Protein AF-A0A3M2ZEQ5-F1 (afdb_monomer)

Structure (mmCIF, N/CA/C/O backbone):
data_AF-A0A3M2ZEQ5-F1
#
_entry.id   AF-A0A3M2ZEQ5-F1
#
loop_
_atom_site.group_PDB
_atom_site.id
_atom_site.type_symbol
_atom_site.label_atom_id
_atom_site.label_alt_id
_atom_site.label_comp_id
_atom_site.label_asym_id
_atom_site.label_entity_id
_atom_site.label_seq_id
_atom_site.pdbx_PDB_ins_code
_atom_site.Cartn_x
_atom_site.Cartn_y
_atom_site.Cartn_z
_atom_site.occupancy
_atom_site.B_iso_or_equiv
_atom_site.auth_seq_id
_atom_site.auth_comp_id
_atom_site.auth_asym_id
_atom_site.auth_atom_id
_atom_site.pdbx_PDB_model_num
ATOM 1 N N . MET A 1 1 ? 12.317 10.810 -12.553 1.00 60.44 1 MET A N 1
ATOM 2 C CA . MET A 1 1 ? 11.731 11.844 -11.665 1.00 60.44 1 MET A CA 1
ATOM 3 C C . MET A 1 1 ? 10.436 11.380 -10.994 1.00 60.44 1 MET A C 1
ATOM 5 O O . MET A 1 1 ? 10.343 11.500 -9.782 1.00 60.44 1 MET A O 1
ATOM 9 N N . ILE A 1 2 ? 9.480 10.784 -11.723 1.00 69.88 2 ILE A N 1
ATOM 10 C CA . ILE A 1 2 ? 8.192 10.316 -11.158 1.00 69.88 2 ILE A CA 1
ATOM 11 C C . ILE A 1 2 ? 8.365 9.196 -10.115 1.00 69.88 2 ILE A C 1
ATOM 13 O O . ILE A 1 2 ? 7.817 9.295 -9.022 1.00 69.88 2 ILE A O 1
ATOM 17 N N . ALA A 1 3 ? 9.190 8.182 -10.404 1.00 72.12 3 ALA A N 1
ATOM 18 C CA . ALA A 1 3 ? 9.454 7.080 -9.471 1.00 72.12 3 ALA A CA 1
ATOM 19 C C . ALA A 1 3 ? 10.047 7.549 -8.127 1.00 72.12 3 ALA A C 1
ATOM 21 O O . ALA A 1 3 ? 9.703 7.024 -7.075 1.00 72.12 3 ALA A O 1
ATOM 22 N N . LEU A 1 4 ? 10.894 8.584 -8.146 1.00 84.31 4 LEU A N 1
ATOM 23 C CA . LEU A 1 4 ? 11.427 9.179 -6.918 1.00 84.31 4 LEU A CA 1
ATOM 24 C C . LEU A 1 4 ? 10.309 9.861 -6.112 1.00 84.31 4 LEU A C 1
ATOM 26 O O . LEU A 1 4 ? 10.236 9.699 -4.899 1.00 84.31 4 LEU A O 1
ATOM 30 N N . GLY A 1 5 ? 9.384 10.550 -6.789 1.00 90.19 5 GLY A N 1
ATOM 31 C CA . GLY A 1 5 ? 8.199 11.137 -6.159 1.00 90.19 5 GLY A CA 1
ATOM 32 C C . GLY A 1 5 ? 7.322 10.109 -5.434 1.00 90.19 5 GLY A C 1
ATOM 33 O O . GLY A 1 5 ? 6.843 10.389 -4.336 1.00 90.19 5 GLY A O 1
ATOM 34 N N . LEU A 1 6 ? 7.168 8.899 -5.985 1.00 93.00 6 LEU A N 1
ATOM 35 C CA . LEU A 1 6 ? 6.440 7.816 -5.310 1.00 93.00 6 LEU A CA 1
ATOM 36 C C . LEU A 1 6 ? 7.118 7.389 -4.004 1.00 93.00 6 LEU A C 1
ATOM 38 O O . LEU A 1 6 ? 6.423 7.171 -3.014 1.00 93.00 6 LEU A O 1
ATOM 42 N N . ALA A 1 7 ? 8.452 7.331 -3.972 1.00 93.56 7 ALA A N 1
ATOM 43 C CA . ALA A 1 7 ? 9.201 7.019 -2.755 1.00 93.56 7 ALA A CA 1
ATOM 44 C C . ALA A 1 7 ? 9.004 8.089 -1.668 1.00 93.56 7 ALA A C 1
ATOM 46 O O . ALA A 1 7 ? 8.807 7.756 -0.499 1.00 93.56 7 ALA A O 1
ATOM 47 N N . HIS A 1 8 ? 8.979 9.373 -2.045 1.00 95.94 8 HIS A N 1
ATOM 48 C CA . HIS A 1 8 ? 8.679 10.465 -1.112 1.00 95.94 8 HIS A CA 1
ATOM 49 C C . HIS A 1 8 ? 7.272 10.345 -0.513 1.00 95.94 8 HIS A C 1
ATOM 51 O O . HIS A 1 8 ? 7.111 10.468 0.703 1.00 95.94 8 HIS A O 1
ATOM 57 N N . LEU A 1 9 ? 6.263 10.043 -1.339 1.00 96.12 9 LEU A N 1
ATOM 58 C CA . LEU A 1 9 ? 4.894 9.806 -0.867 1.00 96.12 9 LEU A CA 1
ATOM 59 C C . LEU A 1 9 ? 4.813 8.577 0.045 1.00 96.12 9 LEU A C 1
ATOM 61 O O . LEU A 1 9 ? 4.204 8.651 1.112 1.00 96.12 9 LEU A O 1
ATOM 65 N N . ALA A 1 10 ? 5.455 7.471 -0.345 1.00 96.06 10 ALA A N 1
ATOM 66 C CA . ALA A 1 10 ? 5.517 6.244 0.443 1.00 96.06 10 ALA A CA 1
ATOM 67 C C . ALA A 1 10 ? 6.085 6.518 1.839 1.00 96.06 10 ALA A C 1
ATOM 69 O O . ALA A 1 10 ? 5.462 6.166 2.843 1.00 96.06 10 ALA A O 1
ATOM 70 N N . PHE A 1 11 ? 7.233 7.198 1.900 1.00 96.62 11 PHE A N 1
ATOM 71 C CA . PHE A 1 11 ? 7.902 7.564 3.143 1.00 96.62 11 PHE A CA 1
ATOM 72 C C . PHE A 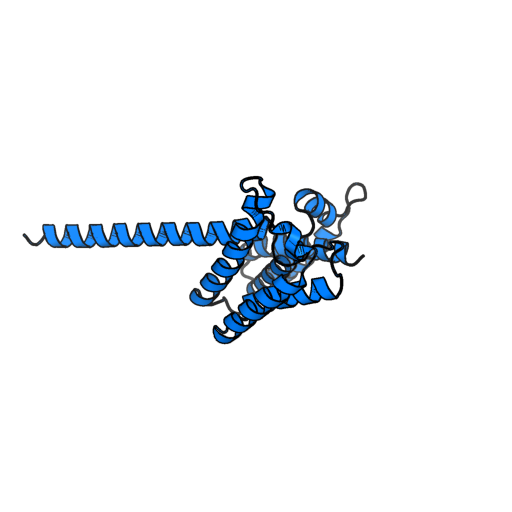1 11 ? 7.009 8.445 4.021 1.00 96.62 11 PHE A C 1
ATOM 74 O O . PHE A 1 11 ? 6.727 8.102 5.172 1.00 96.62 11 PHE A O 1
ATOM 81 N N . ALA A 1 12 ? 6.529 9.561 3.465 1.00 97.44 12 ALA A N 1
ATOM 82 C CA . ALA A 1 12 ? 5.766 10.555 4.207 1.00 97.44 12 ALA A CA 1
ATOM 83 C C . ALA A 1 12 ? 4.464 9.966 4.763 1.00 97.44 12 ALA A C 1
ATOM 85 O O . ALA A 1 12 ? 4.178 10.100 5.952 1.00 97.44 12 ALA A O 1
ATOM 86 N N . TRP A 1 13 ? 3.691 9.261 3.932 1.00 97.94 13 TRP A N 1
ATOM 87 C CA . TRP A 1 13 ? 2.417 8.680 4.356 1.00 97.94 13 TRP A CA 1
ATOM 88 C C . TRP A 1 13 ? 2.591 7.523 5.328 1.00 97.94 13 TRP A C 1
ATOM 90 O O . TRP A 1 13 ? 1.808 7.421 6.270 1.00 97.94 13 TRP A O 1
ATOM 100 N N . THR A 1 14 ? 3.615 6.686 5.161 1.00 97.06 14 THR A N 1
ATOM 101 C CA . THR A 1 14 ? 3.889 5.607 6.120 1.00 97.06 14 THR A CA 1
ATOM 102 C C . THR A 1 14 ? 4.193 6.186 7.496 1.00 97.06 14 THR A C 1
ATOM 104 O O . THR A 1 14 ? 3.530 5.837 8.474 1.00 97.06 14 THR A O 1
ATOM 107 N N . LEU A 1 15 ? 5.133 7.131 7.572 1.00 97.19 15 LEU A N 1
ATOM 108 C CA . LEU A 1 15 ? 5.511 7.756 8.835 1.00 97.19 15 LEU A CA 1
ATOM 109 C C . LEU A 1 15 ? 4.337 8.529 9.453 1.00 97.19 15 LEU A C 1
ATOM 111 O O . LEU A 1 15 ? 4.069 8.399 10.647 1.00 97.19 15 LEU A O 1
ATOM 115 N N . PHE A 1 16 ? 3.572 9.262 8.642 1.00 98.19 16 PHE A N 1
ATOM 116 C CA . PHE A 1 16 ? 2.368 9.949 9.101 1.00 98.19 16 PHE A CA 1
ATOM 117 C C . PHE A 1 16 ? 1.325 8.982 9.672 1.00 98.19 16 PHE A C 1
ATOM 119 O O . PHE A 1 16 ? 0.816 9.213 10.766 1.00 98.19 16 PHE A O 1
ATOM 126 N N . VAL A 1 17 ? 1.002 7.887 8.979 1.00 97.25 17 VAL A N 1
ATOM 127 C CA . VAL A 1 17 ? -0.012 6.917 9.430 1.00 97.25 17 VAL A CA 1
ATOM 128 C C . VAL A 1 17 ? 0.380 6.261 10.759 1.00 97.25 17 VAL A C 1
ATOM 130 O O . VAL A 1 17 ? -0.514 5.969 11.565 1.00 97.25 17 VAL A O 1
ATOM 133 N N . LEU A 1 18 ? 1.682 6.068 10.998 1.00 96.69 18 LEU A N 1
ATOM 134 C CA . LEU A 1 18 ? 2.234 5.542 12.249 1.00 96.69 18 LEU A CA 1
ATOM 135 C C . LEU A 1 18 ? 2.194 6.564 13.395 1.00 96.69 18 LEU A C 1
ATOM 137 O O . LEU A 1 18 ? 1.870 6.186 14.519 1.00 96.69 18 LEU A O 1
ATOM 141 N N . LEU A 1 19 ? 2.474 7.843 13.122 1.00 97.12 19 LEU A N 1
ATOM 142 C CA . LEU A 1 19 ? 2.554 8.901 14.142 1.00 97.12 19 LEU A CA 1
ATOM 143 C C . LEU A 1 19 ? 1.216 9.604 14.423 1.00 97.12 19 LEU A C 1
ATOM 145 O O . LEU A 1 19 ? 0.993 10.089 15.529 1.00 97.12 19 LEU A O 1
ATOM 149 N N . ALA A 1 20 ? 0.286 9.638 13.466 1.00 95.75 20 ALA A N 1
ATOM 150 C CA . ALA A 1 20 ? -1.016 10.296 13.607 1.00 95.75 20 ALA A CA 1
ATOM 151 C C . ALA A 1 20 ? -1.861 9.856 14.827 1.00 95.75 20 ALA A C 1
ATOM 153 O O . ALA A 1 20 ? -2.601 10.698 15.343 1.00 95.75 20 ALA A O 1
ATOM 154 N N . PRO A 1 21 ? -1.804 8.596 15.318 1.00 95.19 21 PRO A N 1
ATOM 155 C CA . PRO A 1 21 ? -2.476 8.190 16.555 1.00 95.19 21 PRO A CA 1
ATOM 156 C C . PRO A 1 21 ? -1.973 8.895 17.819 1.00 95.19 21 PRO A C 1
ATOM 158 O O . PRO A 1 21 ? -2.710 8.936 18.798 1.00 95.19 21 PRO A O 1
ATOM 161 N N . LEU A 1 22 ? -0.754 9.447 17.808 1.00 94.75 22 LEU A N 1
ATOM 162 C CA . LEU A 1 22 ? -0.150 10.121 18.966 1.00 94.75 22 LEU A CA 1
ATOM 163 C C . LEU A 1 22 ? -0.803 11.475 19.270 1.00 94.75 22 LEU A C 1
ATOM 165 O O . LEU A 1 22 ? -0.535 12.078 20.304 1.00 94.75 22 LEU A O 1
ATOM 169 N N . THR A 1 23 ? -1.666 11.963 18.377 1.00 92.75 23 THR A N 1
ATOM 170 C CA . THR A 1 23 ? -2.388 13.218 18.557 1.00 92.75 23 THR A CA 1
ATOM 171 C C . THR A 1 23 ? -3.862 13.085 18.181 1.00 92.75 23 THR A C 1
ATOM 173 O O . THR A 1 23 ? -4.248 12.476 17.174 1.00 92.75 23 THR A O 1
ATOM 176 N N . ALA A 1 24 ? -4.716 13.687 19.005 1.00 90.31 24 ALA A N 1
ATOM 177 C CA . ALA A 1 24 ? -6.149 13.792 18.750 1.00 90.31 24 ALA A CA 1
ATOM 178 C C . ALA A 1 24 ? -6.513 15.034 17.914 1.00 90.31 24 ALA A C 1
ATOM 180 O O . ALA A 1 24 ? -7.582 15.070 17.310 1.00 90.31 24 ALA A O 1
ATOM 181 N N . SER A 1 25 ? -5.635 16.040 17.856 1.00 95.06 25 SER A N 1
ATOM 182 C CA . SER A 1 25 ? -5.918 17.327 17.214 1.00 95.06 25 SER A CA 1
ATOM 183 C C . SER A 1 25 ? -5.647 17.290 15.712 1.00 95.06 25 SER A C 1
ATOM 185 O O . SER A 1 25 ? -4.558 16.908 15.277 1.00 95.06 25 SER A O 1
ATOM 187 N N . LEU A 1 26 ? -6.617 17.750 14.914 1.00 94.06 26 LEU A N 1
ATOM 188 C CA . LEU A 1 26 ? -6.484 17.842 13.457 1.00 94.06 26 LEU A CA 1
ATOM 189 C C . LEU A 1 26 ? -5.328 18.760 13.041 1.00 94.06 26 LEU A C 1
ATOM 191 O O . LEU A 1 26 ? -4.557 18.394 12.160 1.00 94.06 26 LEU A O 1
ATOM 195 N N . TRP A 1 27 ? -5.159 19.904 13.708 1.00 95.38 27 TRP A N 1
ATOM 196 C CA . TRP A 1 27 ? -4.063 20.837 13.431 1.00 95.38 27 TRP A CA 1
ATOM 197 C C . TRP A 1 27 ? -2.696 20.172 13.576 1.00 95.38 27 TRP A C 1
ATOM 199 O O . TRP A 1 27 ? -1.848 20.287 12.693 1.00 95.38 27 TRP A O 1
ATOM 209 N N . TRP A 1 28 ? -2.517 19.394 14.645 1.00 96.31 28 TRP A N 1
ATOM 210 C CA . TRP A 1 28 ? -1.293 18.629 14.857 1.00 96.31 28 TRP A CA 1
ATOM 211 C C . TRP A 1 28 ? -1.120 17.507 13.834 1.00 96.31 28 TRP A C 1
ATOM 213 O O . TRP A 1 28 ? 0.005 17.243 13.425 1.00 96.31 28 TRP A O 1
ATOM 223 N N . ARG A 1 29 ? -2.200 16.878 13.353 1.00 96.62 29 ARG A N 1
ATOM 224 C CA . ARG A 1 29 ? -2.111 15.906 12.250 1.00 96.62 29 ARG A CA 1
ATOM 225 C C . ARG A 1 29 ? -1.686 16.563 10.939 1.00 96.62 29 ARG A C 1
ATOM 227 O O . ARG A 1 29 ? -0.824 16.019 10.259 1.00 96.62 29 ARG A O 1
ATOM 234 N N . CYS A 1 30 ? -2.219 17.736 10.607 1.00 96.94 30 CYS A N 1
ATOM 235 C CA . CYS A 1 30 ? -1.765 18.501 9.444 1.00 96.94 30 CYS A CA 1
ATOM 236 C C . CYS A 1 30 ? -0.284 18.886 9.579 1.00 96.94 30 CYS A C 1
ATOM 238 O O . CY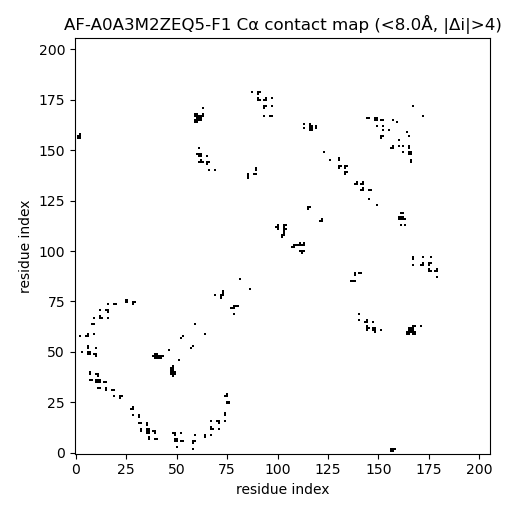S A 1 30 ? 0.486 18.687 8.641 1.00 96.94 30 CYS A O 1
ATOM 240 N N . GLY A 1 31 ? 0.130 19.345 10.766 1.00 97.12 31 GLY A N 1
ATOM 241 C CA . GLY A 1 31 ? 1.532 19.624 11.080 1.00 97.12 31 GLY A CA 1
ATOM 242 C C . GLY A 1 31 ? 2.432 18.392 10.936 1.00 97.12 31 GLY A C 1
ATOM 243 O O . GLY A 1 31 ? 3.482 18.477 10.309 1.00 97.12 31 GLY A O 1
ATOM 244 N N . LEU A 1 32 ? 2.004 17.226 11.432 1.00 97.31 32 LEU A N 1
ATOM 245 C CA . LEU A 1 32 ? 2.729 15.959 11.277 1.00 97.31 32 LEU A CA 1
ATOM 246 C C . LEU A 1 32 ? 2.839 15.530 9.812 1.00 97.31 32 LEU A C 1
ATOM 248 O O . LEU A 1 32 ? 3.902 15.083 9.389 1.00 97.31 32 LEU A O 1
ATOM 252 N N . LEU A 1 33 ? 1.774 15.662 9.018 1.00 97.62 33 LEU A N 1
ATOM 253 C CA . LEU A 1 33 ? 1.826 15.329 7.594 1.00 97.62 33 LEU A CA 1
ATOM 254 C C . LEU A 1 33 ? 2.807 16.245 6.848 1.00 97.62 33 LEU A C 1
ATOM 256 O O . LEU A 1 33 ? 3.606 15.763 6.047 1.00 97.62 33 LE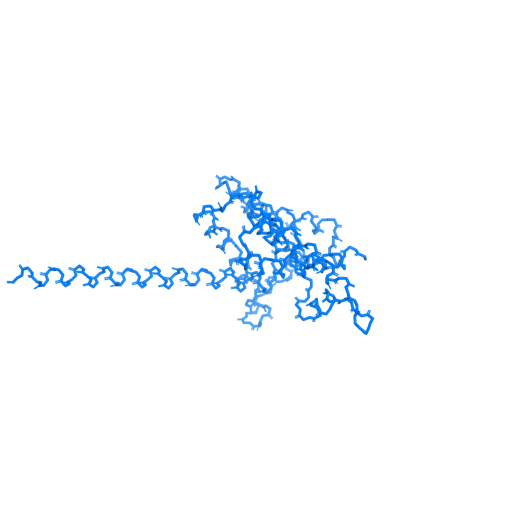U A O 1
ATOM 260 N N . ALA A 1 34 ? 2.798 17.546 7.149 1.00 97.38 34 ALA A N 1
ATOM 261 C CA . ALA A 1 34 ? 3.767 18.488 6.595 1.00 97.38 34 ALA A CA 1
ATOM 262 C C . ALA A 1 34 ? 5.201 18.138 7.028 1.00 97.38 34 ALA A C 1
ATOM 264 O O . ALA A 1 34 ? 6.087 18.028 6.184 1.00 97.38 34 ALA A O 1
ATOM 265 N N . ALA A 1 35 ? 5.421 17.876 8.319 1.00 97.38 35 ALA A N 1
ATOM 266 C CA . ALA A 1 35 ? 6.731 17.529 8.864 1.00 97.38 35 ALA A CA 1
ATOM 267 C C . ALA A 1 35 ? 7.296 16.235 8.258 1.00 97.38 35 ALA A C 1
ATOM 269 O O . ALA A 1 35 ? 8.448 16.201 7.838 1.00 97.38 35 ALA A O 1
ATOM 270 N N . THR A 1 36 ? 6.486 15.180 8.155 1.00 97.44 36 THR A N 1
ATOM 271 C CA . THR A 1 36 ? 6.895 13.902 7.540 1.00 97.44 36 THR A CA 1
ATOM 272 C C . THR A 1 36 ? 7.150 14.031 6.036 1.00 97.44 36 THR A C 1
ATOM 274 O O . THR A 1 36 ? 8.066 13.393 5.515 1.00 97.44 36 THR A O 1
ATOM 277 N N . SER A 1 37 ? 6.411 14.906 5.344 1.00 96.88 37 SER A N 1
ATOM 278 C CA . SER A 1 37 ? 6.661 15.236 3.934 1.00 96.88 37 SER A CA 1
ATOM 279 C C . SER A 1 37 ? 7.986 15.977 3.751 1.00 96.88 37 SER A C 1
ATOM 281 O O . SER A 1 37 ? 8.770 15.604 2.880 1.00 96.88 37 SER A O 1
ATOM 283 N N . LEU A 1 38 ? 8.280 16.967 4.601 1.00 96.75 38 LEU A N 1
ATOM 284 C CA . LEU A 1 38 ? 9.561 17.682 4.599 1.00 96.75 38 LEU A CA 1
ATOM 285 C C . LEU A 1 38 ? 10.725 16.742 4.917 1.00 96.75 38 LEU A C 1
ATOM 287 O O . LEU A 1 38 ? 11.719 16.738 4.194 1.00 96.75 38 LEU A O 1
ATOM 291 N N . LEU A 1 39 ? 10.570 15.887 5.933 1.00 96.25 39 LEU A N 1
ATOM 292 C CA . LEU A 1 39 ? 11.577 14.900 6.321 1.00 96.25 39 LEU A CA 1
ATOM 293 C C . LEU A 1 39 ? 11.950 13.974 5.161 1.00 96.25 39 LEU A C 1
ATOM 295 O O . LEU A 1 39 ? 13.117 13.632 5.017 1.00 96.25 39 LEU A O 1
ATOM 299 N N . SER A 1 40 ? 10.989 13.618 4.302 1.00 95.25 40 SER A N 1
ATOM 300 C CA . SER A 1 40 ? 11.244 12.765 3.136 1.00 95.25 40 SER A CA 1
ATOM 301 C C . SER A 1 40 ? 12.291 13.348 2.174 1.00 95.25 40 SER A C 1
ATOM 303 O O . SER A 1 40 ? 12.991 12.587 1.508 1.00 95.25 40 SER A O 1
ATOM 305 N N . VAL A 1 41 ? 12.389 14.682 2.094 1.00 94.75 41 VAL A N 1
ATOM 306 C CA . VAL A 1 41 ? 13.266 15.426 1.172 1.00 94.75 41 VAL A CA 1
ATOM 307 C C . VAL A 1 41 ? 14.616 15.758 1.808 1.00 94.75 41 VAL A C 1
ATOM 309 O O . VAL A 1 41 ? 15.593 15.971 1.087 1.00 94.75 41 VAL A O 1
ATOM 312 N N . ILE A 1 42 ? 14.702 15.752 3.145 1.00 94.00 42 ILE A N 1
ATOM 313 C CA . ILE A 1 42 ? 15.968 15.959 3.853 1.00 94.00 42 ILE A CA 1
ATOM 314 C C . ILE A 1 42 ? 16.976 14.931 3.348 1.00 94.00 42 ILE A C 1
ATOM 316 O O . ILE A 1 42 ? 16.694 13.732 3.297 1.00 94.00 42 ILE A O 1
ATOM 320 N N . SER A 1 43 ? 18.129 15.435 2.922 1.00 91.75 43 SER A N 1
ATOM 321 C CA . SER A 1 43 ? 19.182 14.633 2.317 1.00 91.75 43 SER A CA 1
ATOM 322 C C . SER A 1 43 ? 20.362 14.517 3.266 1.00 91.75 43 SER A C 1
ATOM 324 O O . SER A 1 43 ? 20.773 15.501 3.878 1.00 91.75 43 SER A O 1
ATOM 326 N N . PHE A 1 44 ? 20.887 13.305 3.376 1.00 88.12 44 PHE A N 1
ATOM 327 C CA . PHE A 1 44 ? 22.083 12.967 4.133 1.00 88.12 44 PHE A CA 1
ATOM 328 C C . PHE A 1 44 ? 23.021 12.219 3.184 1.00 88.12 44 PHE A C 1
ATOM 330 O O . PHE A 1 44 ? 22.557 11.375 2.421 1.00 88.12 44 PHE A O 1
ATOM 337 N N . ASP A 1 45 ? 24.297 12.605 3.137 1.00 88.19 45 ASP A N 1
ATOM 338 C CA . ASP A 1 45 ? 25.299 12.052 2.208 1.00 88.19 45 ASP A CA 1
ATOM 339 C C . ASP A 1 45 ? 24.844 11.972 0.732 1.00 88.19 45 ASP A C 1
ATOM 341 O O . ASP A 1 45 ? 25.187 11.056 -0.011 1.00 88.19 45 ASP A O 1
ATOM 345 N N . GLY A 1 46 ? 24.044 12.949 0.288 1.00 87.94 46 GLY A N 1
ATOM 346 C CA . GLY A 1 46 ? 23.554 13.039 -1.094 1.00 87.94 46 GLY A CA 1
ATOM 347 C C . GLY A 1 46 ? 22.318 12.188 -1.419 1.00 87.94 46 GLY A C 1
ATOM 348 O O . GLY A 1 46 ? 21.818 12.266 -2.541 1.00 87.94 46 GLY A O 1
ATOM 349 N N . LEU A 1 47 ? 21.778 11.428 -0.460 1.00 90.31 47 LEU A N 1
ATOM 350 C CA . LEU A 1 47 ? 20.536 10.666 -0.607 1.00 90.31 47 LEU A CA 1
ATOM 351 C C . LEU A 1 47 ? 19.433 11.239 0.285 1.00 90.31 47 LEU A C 1
ATOM 353 O O . LEU A 1 47 ? 19.640 11.521 1.465 1.00 90.31 47 LEU A O 1
ATOM 357 N N . SER A 1 48 ? 18.227 11.382 -0.265 1.00 94.44 48 SER A N 1
ATOM 358 C CA . SER A 1 48 ? 17.063 11.777 0.532 1.00 94.44 48 SER A CA 1
ATOM 359 C C . SER A 1 48 ? 16.648 10.658 1.493 1.00 94.44 48 SER A C 1
ATOM 361 O O . SER A 1 48 ? 16.841 9.476 1.195 1.00 94.44 48 SER A O 1
ATOM 363 N N . MET A 1 49 ? 16.014 10.992 2.621 1.00 93.31 49 MET A N 1
ATOM 364 C CA . MET A 1 49 ? 15.475 9.985 3.554 1.00 93.31 49 MET A CA 1
ATOM 365 C C . MET A 1 49 ? 14.514 9.008 2.864 1.00 93.31 49 MET A C 1
ATOM 367 O O . MET A 1 49 ? 14.526 7.810 3.148 1.00 93.31 49 MET A O 1
ATOM 371 N N . ALA A 1 50 ? 13.725 9.494 1.903 1.00 93.31 50 ALA A N 1
ATOM 372 C CA . ALA A 1 50 ? 12.879 8.637 1.079 1.00 93.31 50 ALA A CA 1
ATOM 373 C C . ALA A 1 50 ? 13.688 7.640 0.231 1.00 93.31 50 ALA A C 1
ATOM 375 O O . ALA A 1 50 ? 13.272 6.494 0.071 1.00 93.31 50 ALA A O 1
ATOM 376 N N . SER A 1 51 ? 14.850 8.051 -0.284 1.00 92.50 51 SER A N 1
ATOM 377 C CA . SER A 1 51 ? 15.738 7.184 -1.069 1.00 92.50 51 SER A CA 1
ATOM 378 C C . SER A 1 51 ? 16.388 6.105 -0.202 1.00 92.50 51 SER A C 1
ATOM 380 O O . SER A 1 51 ? 16.485 4.960 -0.634 1.00 92.50 51 SER A O 1
ATOM 382 N N . TYR A 1 52 ? 16.757 6.435 1.040 1.00 92.69 52 TYR A N 1
ATOM 383 C CA . TYR A 1 52 ? 17.216 5.446 2.021 1.00 92.69 52 TYR A CA 1
ATOM 384 C C . TYR A 1 52 ? 16.125 4.434 2.384 1.00 92.69 52 TYR A C 1
ATOM 386 O O . TYR A 1 52 ? 16.383 3.238 2.443 1.00 92.69 52 TYR A O 1
ATOM 394 N N . ALA A 1 53 ? 14.884 4.874 2.598 1.00 91.19 53 ALA A N 1
ATOM 395 C CA . ALA A 1 53 ? 13.790 3.937 2.855 1.00 91.19 53 ALA A CA 1
ATOM 396 C C . ALA A 1 53 ? 13.518 3.033 1.641 1.00 91.19 53 ALA A C 1
ATOM 398 O O . ALA A 1 53 ? 13.317 1.823 1.788 1.00 91.19 53 ALA A O 1
ATOM 399 N N . ARG A 1 54 ? 13.569 3.608 0.434 1.00 91.44 54 ARG A N 1
ATOM 400 C CA . ARG A 1 54 ? 13.442 2.869 -0.822 1.00 91.44 54 ARG A CA 1
ATOM 401 C C . ARG A 1 54 ? 14.569 1.853 -1.013 1.00 91.44 54 ARG A C 1
ATOM 403 O O . ARG A 1 54 ? 14.295 0.782 -1.526 1.00 91.44 54 ARG A O 1
ATOM 410 N N . SER A 1 55 ? 15.806 2.114 -0.591 1.00 90.38 55 SER A N 1
ATOM 411 C CA . SER A 1 55 ? 16.881 1.119 -0.749 1.00 90.38 55 SER A CA 1
ATOM 412 C C . SER A 1 55 ? 16.662 -0.146 0.090 1.00 90.38 55 SER A C 1
ATOM 414 O O . SER A 1 55 ? 17.160 -1.208 -0.273 1.00 90.38 55 SER A O 1
ATOM 416 N N . LEU A 1 56 ? 15.888 -0.053 1.178 1.00 87.44 56 LEU A N 1
ATOM 417 C CA . LEU A 1 56 ? 15.536 -1.190 2.034 1.00 87.44 56 LEU A CA 1
ATOM 418 C C . LEU A 1 56 ? 14.274 -1.933 1.579 1.00 87.44 56 LEU A C 1
ATOM 420 O O . LEU A 1 56 ? 14.153 -3.132 1.816 1.00 87.44 56 LEU A O 1
ATOM 424 N N . THR A 1 57 ? 13.311 -1.220 0.993 1.00 85.94 57 THR A N 1
ATOM 425 C CA . THR A 1 57 ? 11.957 -1.748 0.717 1.00 85.94 57 THR A CA 1
ATOM 426 C C . THR A 1 57 ? 11.598 -1.830 -0.765 1.00 85.94 57 THR A C 1
ATOM 428 O O . THR A 1 57 ? 10.587 -2.440 -1.105 1.00 85.94 57 THR A O 1
ATOM 431 N N . ASP A 1 58 ? 12.439 -1.261 -1.626 1.00 87.69 58 ASP A N 1
ATOM 432 C CA . ASP A 1 58 ? 12.172 -0.951 -3.030 1.00 87.69 58 ASP A CA 1
ATOM 433 C C . ASP A 1 58 ? 10.926 -0.055 -3.235 1.00 87.69 58 ASP A C 1
ATOM 435 O O . ASP A 1 58 ? 10.321 0.456 -2.287 1.00 87.69 58 ASP A O 1
ATOM 439 N N . ASP A 1 59 ? 10.561 0.228 -4.486 1.00 90.62 59 ASP A N 1
ATOM 440 C CA . ASP A 1 59 ? 9.350 0.979 -4.806 1.00 90.62 59 ASP A CA 1
ATOM 441 C C . ASP A 1 59 ? 8.094 0.173 -4.440 1.00 90.62 59 ASP A C 1
ATOM 443 O O . ASP A 1 59 ? 7.766 -0.823 -5.097 1.00 90.62 59 ASP A O 1
ATOM 447 N N . LEU A 1 60 ? 7.317 0.682 -3.477 1.00 94.75 60 LEU A N 1
ATOM 448 C CA . LEU A 1 60 ? 6.006 0.133 -3.117 1.00 94.75 60 LEU A CA 1
ATOM 449 C C . LEU A 1 60 ? 5.104 -0.072 -4.348 1.00 94.75 60 LEU A C 1
ATOM 451 O O . LEU A 1 60 ? 5.162 0.658 -5.349 1.00 94.75 60 LEU A O 1
ATOM 455 N N . ALA A 1 61 ? 4.220 -1.063 -4.263 1.00 97.19 61 ALA A N 1
ATOM 456 C CA . ALA A 1 61 ? 3.163 -1.252 -5.241 1.00 97.19 61 ALA A CA 1
ATOM 457 C C . ALA A 1 61 ? 2.192 -0.064 -5.213 1.00 97.19 61 ALA A C 1
ATOM 459 O O . ALA A 1 61 ? 1.958 0.573 -4.181 1.00 97.19 61 ALA A O 1
ATOM 460 N N . ILE A 1 62 ? 1.564 0.217 -6.353 1.00 97.94 62 ILE A N 1
ATOM 461 C CA . ILE A 1 62 ? 0.593 1.311 -6.464 1.00 97.94 62 ILE A CA 1
ATOM 462 C C . ILE A 1 62 ? -0.612 1.049 -5.560 1.00 97.94 62 ILE A C 1
ATOM 464 O O . ILE A 1 62 ? -1.092 1.967 -4.899 1.00 97.94 62 ILE A O 1
ATOM 468 N N . SER A 1 63 ? -1.043 -0.207 -5.440 1.00 98.19 63 SER A N 1
ATOM 469 C CA . SER A 1 63 ? -2.065 -0.615 -4.470 1.00 98.19 63 SER A CA 1
ATOM 470 C C . SER A 1 63 ? -1.708 -0.220 -3.031 1.00 98.19 63 SER A C 1
ATOM 472 O O . SER A 1 63 ? -2.573 0.238 -2.281 1.00 98.19 63 SER A O 1
ATOM 474 N N . SER A 1 64 ? -0.436 -0.343 -2.647 1.00 97.94 64 SER A N 1
ATOM 475 C CA . SER A 1 64 ? 0.051 0.024 -1.313 1.00 97.94 64 SER A CA 1
ATOM 476 C C . SER A 1 64 ? 0.060 1.532 -1.102 1.00 97.94 64 SER A C 1
ATOM 478 O O . SER A 1 64 ? -0.354 2.019 -0.052 1.00 97.94 64 SER A O 1
ATOM 480 N N . LEU A 1 65 ? 0.436 2.301 -2.124 1.00 97.56 65 LEU A N 1
ATOM 481 C CA . LEU A 1 65 ? 0.330 3.761 -2.082 1.00 97.56 65 LEU A CA 1
ATOM 482 C C . LEU A 1 65 ? -1.127 4.219 -1.977 1.00 97.56 65 LEU A C 1
ATOM 484 O O . LEU A 1 65 ? -1.422 5.137 -1.215 1.00 97.56 65 LEU A O 1
ATOM 488 N N . VAL A 1 66 ? -2.052 3.554 -2.674 1.00 98.19 66 VAL A N 1
ATOM 489 C CA . VAL A 1 66 ? -3.489 3.841 -2.571 1.00 98.19 66 VAL A CA 1
ATOM 490 C C . VAL A 1 66 ? -4.001 3.579 -1.156 1.00 98.19 66 VAL A C 1
ATOM 492 O O . VAL A 1 66 ? -4.701 4.430 -0.606 1.00 98.19 66 VAL A O 1
ATOM 495 N N . VAL A 1 67 ? -3.658 2.443 -0.534 1.00 97.56 67 VAL A N 1
ATOM 496 C CA . VAL A 1 67 ? -4.111 2.174 0.842 1.00 97.56 67 VAL A CA 1
ATOM 497 C C . VAL A 1 67 ? -3.459 3.125 1.847 1.00 97.56 67 VAL A C 1
ATOM 499 O O . VAL A 1 67 ? -4.144 3.583 2.759 1.00 97.56 67 VAL A O 1
ATOM 502 N N . LEU A 1 68 ? -2.189 3.500 1.664 1.00 97.81 68 LEU A N 1
ATOM 503 C CA . LEU A 1 68 ? -1.531 4.519 2.487 1.00 97.81 68 LEU A CA 1
ATOM 504 C C . LEU A 1 68 ? -2.211 5.883 2.343 1.00 97.81 68 LEU A C 1
ATOM 506 O O . LEU A 1 68 ? -2.540 6.498 3.352 1.00 97.81 68 LEU A O 1
ATOM 510 N N . GLY A 1 69 ? -2.504 6.326 1.119 1.00 98.06 69 GLY A N 1
ATOM 511 C CA . GLY A 1 69 ? -3.249 7.560 0.866 1.00 98.06 69 GLY A CA 1
ATOM 512 C C . GLY A 1 69 ? -4.647 7.528 1.489 1.00 98.06 69 GLY A C 1
ATOM 513 O O . GLY A 1 69 ? -5.061 8.476 2.156 1.00 98.06 69 GLY A O 1
ATOM 514 N N . TRP A 1 70 ? -5.354 6.402 1.366 1.00 97.31 70 TRP A N 1
ATOM 515 C CA . TRP A 1 70 ? -6.654 6.197 2.003 1.00 97.31 70 TRP A CA 1
ATOM 516 C C . TRP A 1 70 ? -6.572 6.293 3.533 1.00 97.31 70 TRP A C 1
ATOM 518 O O . TRP A 1 70 ? -7.385 6.974 4.160 1.00 97.31 70 TRP A O 1
ATOM 528 N N . LEU A 1 71 ? -5.580 5.643 4.148 1.00 96.81 71 LEU A N 1
ATOM 529 C CA . LEU A 1 71 ? -5.341 5.715 5.590 1.00 96.81 71 LEU A CA 1
ATOM 530 C C . LEU A 1 71 ? -4.963 7.133 6.022 1.00 96.81 71 LEU A C 1
ATOM 532 O O . LEU A 1 71 ? -5.485 7.605 7.029 1.00 96.81 71 LEU A O 1
ATOM 536 N N . THR A 1 72 ? -4.134 7.839 5.253 1.00 97.69 72 THR A N 1
ATOM 537 C CA . THR A 1 72 ? -3.794 9.249 5.486 1.00 97.69 72 THR A CA 1
ATOM 538 C C . THR A 1 72 ? -5.057 10.111 5.530 1.00 97.69 72 THR A C 1
ATOM 540 O O . THR A 1 72 ? -5.283 10.832 6.503 1.00 97.69 72 THR A O 1
ATOM 543 N N . LEU A 1 73 ? -5.950 9.967 4.548 1.00 97.25 73 LEU A N 1
ATOM 544 C CA . LEU A 1 73 ? -7.228 10.686 4.510 1.00 97.25 73 LEU A CA 1
ATOM 545 C C . LEU A 1 73 ? -8.164 10.307 5.670 1.00 97.25 73 LEU A C 1
ATOM 547 O O . LEU A 1 73 ? -8.854 11.172 6.212 1.00 97.25 73 LEU A O 1
ATOM 551 N N . GLN A 1 74 ? -8.172 9.042 6.102 1.00 95.56 74 GLN A N 1
ATOM 552 C CA . GLN A 1 74 ? -8.907 8.628 7.303 1.00 95.56 74 GLN A CA 1
ATOM 553 C C . GLN A 1 74 ? -8.337 9.262 8.576 1.00 95.56 74 GLN A C 1
ATOM 555 O O . GLN A 1 74 ? -9.097 9.730 9.423 1.00 95.56 74 GLN A O 1
ATOM 560 N N . ARG A 1 75 ? -7.007 9.320 8.724 1.00 95.00 75 ARG A N 1
ATOM 561 C CA . ARG A 1 75 ? -6.355 9.977 9.870 1.00 95.00 75 ARG A CA 1
ATOM 562 C C . ARG A 1 75 ? -6.649 11.475 9.902 1.00 95.00 75 ARG A C 1
ATOM 564 O O . ARG A 1 75 ? -6.771 12.030 10.989 1.00 95.00 75 ARG A O 1
ATOM 571 N N . LEU A 1 76 ? -6.828 12.117 8.753 1.00 96.19 76 LEU A N 1
ATOM 572 C CA . LEU A 1 76 ? -7.236 13.522 8.660 1.00 96.19 76 LEU A CA 1
ATOM 573 C C . LEU A 1 76 ? -8.746 13.747 8.861 1.00 96.19 76 LEU A C 1
ATOM 575 O O . LEU A 1 76 ? -9.193 14.887 8.863 1.00 96.19 76 LEU A O 1
ATOM 579 N N . GLY A 1 77 ? -9.545 12.689 9.037 1.00 93.56 77 GLY A N 1
ATOM 580 C CA . GLY A 1 77 ? -10.996 12.800 9.220 1.00 93.56 77 GLY A CA 1
ATOM 581 C C . GLY A 1 77 ? -11.782 13.090 7.936 1.00 93.56 77 GLY A C 1
ATOM 582 O O . GLY A 1 77 ? -12.985 13.318 8.010 1.00 93.56 77 GLY A O 1
ATOM 583 N N . VAL A 1 78 ? -11.133 13.045 6.766 1.00 95.56 78 VAL A N 1
ATOM 584 C CA . VAL A 1 78 ? -11.772 13.266 5.455 1.00 95.56 78 VAL A CA 1
ATOM 585 C C . VAL A 1 78 ? -12.623 12.061 5.055 1.00 95.56 78 VAL A C 1
ATOM 587 O O . VAL A 1 78 ? -13.729 12.205 4.539 1.00 95.56 78 VAL A O 1
ATOM 590 N N . LEU A 1 79 ? -12.113 10.852 5.308 1.00 94.25 79 LEU A N 1
ATOM 591 C CA . LEU A 1 79 ? -12.796 9.601 4.990 1.00 94.25 79 LEU A CA 1
ATOM 592 C C . LEU A 1 79 ? -13.266 8.891 6.256 1.00 94.25 79 LEU A C 1
ATOM 594 O O . LEU A 1 79 ? -12.558 8.825 7.262 1.00 94.25 79 LEU A O 1
ATOM 598 N N . ARG A 1 80 ? -14.453 8.283 6.182 1.00 89.94 80 ARG A N 1
ATOM 599 C CA . ARG A 1 80 ? -14.969 7.437 7.263 1.00 89.94 80 ARG A CA 1
ATOM 600 C C . ARG A 1 80 ? -14.232 6.089 7.305 1.00 89.94 80 ARG A C 1
ATOM 602 O O . ARG A 1 80 ? -13.794 5.591 6.260 1.00 89.94 80 ARG A O 1
ATOM 609 N N . PRO A 1 81 ? -14.122 5.458 8.490 1.00 87.38 81 PRO A N 1
ATOM 610 C CA . PRO A 1 81 ? -13.625 4.094 8.606 1.00 87.38 81 PRO A CA 1
ATOM 611 C C . PRO A 1 81 ? -14.418 3.128 7.721 1.00 87.38 81 PRO A C 1
ATOM 613 O O . PRO A 1 81 ? -15.642 3.211 7.614 1.00 87.38 81 PRO A O 1
ATOM 616 N N . MET A 1 82 ? -13.714 2.194 7.086 1.00 88.31 82 MET A N 1
ATOM 617 C CA . MET A 1 82 ? -14.345 1.195 6.229 1.00 88.31 82 MET A CA 1
ATOM 618 C C . MET A 1 82 ? -15.056 0.140 7.083 1.00 88.31 82 MET A C 1
ATOM 620 O O . MET A 1 82 ? -14.509 -0.333 8.080 1.00 88.31 82 MET A O 1
ATOM 624 N N . ALA A 1 83 ? -16.255 -0.267 6.657 1.00 87.81 83 ALA A N 1
ATOM 625 C CA . ALA A 1 83 ? -16.982 -1.364 7.284 1.00 87.81 83 ALA A CA 1
ATOM 626 C C . ALA A 1 83 ? -16.132 -2.644 7.313 1.00 87.81 83 ALA A C 1
ATOM 628 O O . ALA A 1 83 ? -15.468 -2.987 6.331 1.00 87.81 83 ALA A O 1
ATOM 629 N N . VAL A 1 84 ? -16.203 -3.376 8.428 1.00 85.38 84 VAL A N 1
ATOM 630 C CA . VAL A 1 84 ? -15.405 -4.590 8.659 1.00 85.38 84 VAL A CA 1
ATOM 631 C C . VAL A 1 84 ? -15.590 -5.598 7.521 1.00 85.38 84 VAL A C 1
ATOM 633 O O . VAL A 1 84 ? -14.600 -6.098 6.997 1.00 85.38 84 VAL A O 1
ATOM 636 N N . SER A 1 85 ? -16.825 -5.821 7.058 1.00 84.56 85 SER A N 1
ATOM 637 C CA . SER A 1 85 ? -17.132 -6.735 5.945 1.00 84.56 85 SER A CA 1
ATOM 638 C C . SER A 1 85 ? -16.399 -6.387 4.644 1.00 84.56 85 SER A C 1
ATOM 640 O O . SER A 1 85 ? -15.870 -7.273 3.981 1.00 84.56 85 SER A O 1
ATOM 642 N N . ARG A 1 86 ? -16.288 -5.099 4.297 1.00 90.31 86 ARG A N 1
ATOM 643 C CA . ARG A 1 86 ? -15.571 -4.649 3.088 1.00 90.31 86 ARG A CA 1
ATOM 644 C C . ARG A 1 86 ? -14.059 -4.771 3.252 1.00 90.31 86 ARG A C 1
ATOM 646 O O . ARG A 1 86 ? -13.366 -5.155 2.311 1.00 90.31 86 ARG A O 1
ATOM 653 N N . ARG A 1 87 ? -13.548 -4.523 4.463 1.00 92.31 87 ARG A N 1
ATOM 654 C CA . ARG A 1 87 ? -12.132 -4.744 4.785 1.00 92.31 87 ARG A CA 1
ATOM 655 C C . ARG A 1 87 ? -11.735 -6.199 4.564 1.00 92.31 87 ARG A C 1
ATOM 657 O O . ARG A 1 87 ? -10.716 -6.444 3.936 1.00 92.31 87 ARG A O 1
ATOM 664 N N . TRP A 1 88 ? -12.547 -7.142 5.030 1.00 93.06 88 TRP A N 1
ATOM 665 C CA . TRP A 1 88 ? -12.288 -8.572 4.860 1.00 93.06 88 TRP A CA 1
ATOM 666 C C . TRP A 1 88 ? -12.148 -8.995 3.401 1.00 93.06 88 TRP A C 1
ATOM 668 O O . TRP A 1 88 ? -11.192 -9.682 3.059 1.00 93.06 88 TRP A O 1
ATOM 678 N N . VAL A 1 89 ? -13.056 -8.537 2.539 1.00 95.06 89 VAL A N 1
ATOM 679 C CA . VAL A 1 89 ? -13.022 -8.847 1.103 1.00 95.06 89 VAL A CA 1
ATOM 680 C C . VAL A 1 89 ? -11.750 -8.304 0.450 1.00 95.06 89 VAL A C 1
ATOM 682 O O . VAL A 1 89 ? -11.093 -9.019 -0.299 1.00 95.06 89 VAL A O 1
ATOM 685 N N . MET A 1 90 ? -11.364 -7.064 0.770 1.00 96.44 90 MET A N 1
ATOM 686 C CA . MET A 1 90 ? -10.111 -6.476 0.281 1.00 96.44 90 MET A CA 1
ATOM 687 C C . MET A 1 90 ? -8.900 -7.304 0.734 1.00 96.44 90 MET A C 1
ATOM 689 O O . MET A 1 90 ? -8.057 -7.651 -0.087 1.00 96.44 90 MET A O 1
ATOM 693 N N . LEU A 1 91 ? -8.825 -7.647 2.026 1.00 97.12 91 LEU A N 1
ATOM 694 C CA . LEU A 1 91 ? -7.730 -8.457 2.565 1.00 97.12 91 LEU A CA 1
ATOM 695 C C . LEU A 1 91 ? -7.635 -9.813 1.857 1.00 97.12 91 LEU A C 1
ATOM 697 O O . LEU A 1 91 ? -6.534 -10.223 1.509 1.00 97.12 91 LEU A O 1
ATOM 701 N N . LEU A 1 92 ? -8.772 -10.473 1.610 1.00 97.31 92 LEU A N 1
ATOM 702 C CA . LEU A 1 92 ? -8.832 -11.754 0.909 1.00 97.31 92 LEU A CA 1
ATOM 703 C C . LEU A 1 92 ? -8.272 -11.648 -0.513 1.00 97.31 92 LEU A C 1
ATOM 705 O O . LEU A 1 92 ? -7.413 -12.441 -0.878 1.00 97.31 92 LEU A O 1
ATOM 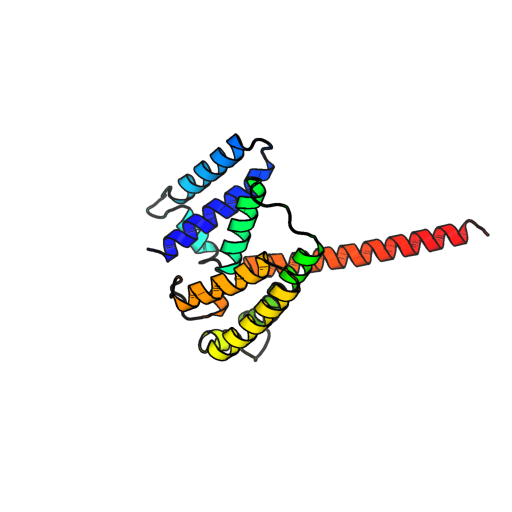709 N N . VAL A 1 93 ? -8.719 -10.660 -1.296 1.00 97.81 93 VAL A N 1
ATOM 710 C CA . VAL A 1 93 ? -8.256 -10.473 -2.682 1.00 97.81 93 VAL A CA 1
ATOM 711 C C . VAL A 1 93 ? -6.739 -10.303 -2.732 1.00 97.81 93 VAL A C 1
ATOM 713 O O . VAL A 1 93 ? -6.064 -11.029 -3.457 1.00 97.81 93 VAL A O 1
ATOM 716 N N . PHE A 1 94 ? -6.184 -9.396 -1.926 1.00 98.19 94 PHE A N 1
ATOM 717 C CA . PHE A 1 94 ? -4.741 -9.150 -1.928 1.00 98.19 94 PHE A CA 1
ATOM 718 C C . PHE A 1 94 ? -3.936 -10.303 -1.316 1.00 98.19 94 PHE A C 1
ATOM 720 O O . PHE A 1 94 ? -2.830 -10.569 -1.775 1.00 98.19 94 PHE A O 1
ATOM 727 N N . ALA A 1 95 ? -4.486 -11.047 -0.353 1.00 97.88 95 ALA A N 1
ATOM 728 C CA . ALA A 1 95 ? -3.851 -12.266 0.142 1.00 97.88 95 ALA A CA 1
ATOM 729 C C . ALA A 1 95 ? -3.816 -13.372 -0.923 1.00 97.88 95 ALA A C 1
ATOM 731 O O . ALA A 1 95 ? -2.805 -14.049 -1.056 1.00 97.88 95 ALA A O 1
ATOM 732 N N . VAL A 1 96 ? -4.874 -13.537 -1.723 1.00 97.56 96 VAL A N 1
ATOM 733 C CA . VAL A 1 96 ? -4.878 -14.494 -2.842 1.00 97.56 96 VAL A CA 1
ATOM 734 C C . VAL A 1 96 ? -3.847 -14.097 -3.898 1.00 97.56 96 VAL A C 1
ATOM 736 O O . VAL A 1 96 ? -3.088 -14.954 -4.345 1.00 97.56 96 VAL A O 1
ATOM 739 N N . LEU A 1 97 ? -3.751 -12.810 -4.251 1.00 97.06 97 LEU A N 1
ATOM 740 C CA . LEU A 1 97 ? -2.690 -12.320 -5.141 1.00 97.06 97 LEU A CA 1
ATOM 741 C C . LEU A 1 97 ? -1.298 -12.617 -4.560 1.00 97.06 97 LEU A C 1
ATOM 743 O O . LEU A 1 97 ? -0.441 -13.143 -5.267 1.00 97.06 97 LEU A O 1
ATOM 747 N N . ALA A 1 98 ? -1.095 -12.362 -3.264 1.00 96.56 98 ALA A N 1
ATOM 748 C CA . ALA A 1 98 ? 0.165 -12.642 -2.579 1.00 96.56 98 ALA A CA 1
ATOM 749 C C . ALA A 1 98 ? 0.525 -14.132 -2.602 1.00 96.56 98 ALA A C 1
ATOM 751 O O . ALA A 1 98 ? 1.648 -14.486 -2.942 1.00 96.56 98 ALA A O 1
ATOM 752 N N . LEU A 1 99 ? -0.421 -15.007 -2.261 1.00 95.50 99 LEU A N 1
ATOM 753 C CA . LEU A 1 99 ? -0.218 -16.456 -2.232 1.00 95.50 99 LEU A CA 1
ATOM 754 C C . LEU A 1 99 ? -0.091 -17.064 -3.631 1.00 95.50 99 LEU A C 1
ATOM 756 O O . LEU A 1 99 ? 0.464 -18.145 -3.772 1.00 95.50 99 LEU A O 1
ATOM 760 N N . THR A 1 100 ? -0.573 -16.375 -4.665 1.00 95.00 100 THR A N 1
ATOM 761 C CA . THR A 1 100 ? -0.315 -16.767 -6.054 1.00 95.00 100 THR A CA 1
ATOM 762 C C . THR A 1 100 ? 1.126 -16.441 -6.439 1.00 95.00 100 THR A C 1
ATOM 764 O O . THR A 1 100 ? 1.786 -17.258 -7.069 1.00 95.00 100 THR A O 1
ATOM 767 N N . LEU A 1 101 ? 1.625 -15.264 -6.049 1.00 94.50 101 LEU A N 1
ATOM 768 C CA . LEU A 1 101 ? 2.918 -14.746 -6.492 1.00 94.50 101 LEU A CA 1
ATOM 769 C C . LEU A 1 101 ? 4.102 -15.232 -5.644 1.00 94.50 101 LEU A C 1
ATOM 771 O O . LEU A 1 101 ? 5.058 -15.804 -6.164 1.00 94.50 101 LEU A O 1
ATOM 775 N N . TYR A 1 102 ? 4.053 -14.990 -4.334 1.00 94.00 102 TYR A N 1
ATOM 776 C CA . TYR A 1 102 ? 5.232 -15.074 -3.472 1.00 94.00 102 TYR A CA 1
ATOM 777 C C . TYR A 1 102 ? 5.762 -16.488 -3.217 1.00 94.00 102 TYR A C 1
ATOM 779 O O . TYR A 1 102 ? 6.978 -16.629 -3.101 1.00 94.00 102 TYR A O 1
ATOM 787 N N . PRO A 1 103 ? 4.946 -17.562 -3.173 1.00 93.38 103 PRO A N 1
ATOM 788 C CA . PRO A 1 103 ? 5.506 -18.907 -3.082 1.00 93.38 103 PRO A CA 1
ATOM 789 C C . PRO A 1 103 ? 6.451 -19.231 -4.243 1.00 93.38 103 PRO A C 1
ATOM 791 O O . PRO A 1 103 ? 7.478 -19.871 -4.033 1.00 93.38 103 PRO A O 1
ATOM 794 N N . ALA A 1 104 ? 6.153 -18.743 -5.449 1.00 91.38 104 ALA A N 1
ATOM 795 C CA . ALA A 1 104 ? 7.017 -18.941 -6.606 1.00 91.38 104 ALA A CA 1
ATOM 796 C C . ALA A 1 104 ? 8.298 -18.109 -6.530 1.00 91.38 104 ALA A C 1
ATOM 798 O O . ALA A 1 104 ? 9.380 -18.636 -6.775 1.00 91.38 104 ALA A O 1
ATOM 799 N N . THR A 1 105 ? 8.213 -16.843 -6.111 1.00 87.19 105 THR A N 1
ATOM 800 C CA . THR A 1 105 ? 9.410 -15.996 -5.951 1.00 87.19 105 THR A CA 1
ATOM 801 C C . THR A 1 105 ? 10.327 -16.478 -4.823 1.00 87.19 105 THR A C 1
ATOM 803 O O . THR A 1 105 ? 11.514 -16.177 -4.829 1.00 87.19 105 THR A O 1
ATOM 806 N N . LEU A 1 106 ? 9.789 -17.231 -3.857 1.00 90.19 106 LEU A N 1
ATOM 807 C CA . LEU A 1 106 ? 10.549 -17.891 -2.789 1.00 90.19 106 LEU A CA 1
ATOM 808 C C . LEU A 1 106 ? 11.120 -19.261 -3.202 1.00 90.19 106 LEU A C 1
ATOM 810 O O . LEU A 1 106 ? 11.759 -19.918 -2.385 1.00 90.19 106 LEU A O 1
ATOM 814 N N . GLY A 1 107 ? 10.881 -19.717 -4.436 1.00 91.50 107 GLY A N 1
ATOM 815 C CA . GLY A 1 107 ? 11.357 -21.014 -4.926 1.00 91.50 107 GLY A CA 1
ATOM 816 C C . GLY A 1 107 ? 10.609 -22.223 -4.352 1.00 91.50 107 GLY A C 1
ATOM 817 O O . GLY A 1 107 ? 11.110 -23.341 -4.432 1.00 91.50 107 GLY A O 1
ATOM 818 N N . LEU A 1 108 ? 9.414 -22.029 -3.779 1.00 92.56 108 LEU A N 1
ATOM 819 C CA . LEU A 1 108 ? 8.605 -23.108 -3.188 1.00 92.56 108 LEU A CA 1
ATOM 820 C C . LEU A 1 108 ? 7.809 -23.909 -4.231 1.00 92.56 108 LEU A C 1
ATOM 822 O O . LEU A 1 108 ? 7.179 -24.910 -3.894 1.00 92.56 108 LEU A O 1
ATOM 826 N N . THR A 1 109 ? 7.789 -23.464 -5.486 1.00 91.50 109 THR A N 1
ATOM 827 C CA . THR A 1 109 ? 7.074 -24.121 -6.585 1.00 91.50 109 THR A CA 1
ATOM 828 C C . THR A 1 109 ? 7.841 -23.985 -7.899 1.00 91.50 109 THR A C 1
ATOM 830 O O . THR A 1 109 ? 8.560 -23.013 -8.109 1.00 91.50 109 THR A O 1
ATOM 833 N N . TYR A 1 110 ? 7.662 -24.960 -8.795 1.00 90.00 110 TYR A N 1
ATOM 834 C CA . TYR A 1 110 ? 8.186 -24.929 -10.167 1.00 90.00 110 TYR A CA 1
ATOM 835 C C . TYR A 1 110 ? 7.330 -24.082 -11.119 1.00 90.00 110 TYR A C 1
ATOM 837 O O . TYR A 1 110 ? 7.753 -23.768 -12.231 1.00 90.00 110 TYR A O 1
ATOM 845 N N . PHE A 1 111 ? 6.109 -23.737 -10.708 1.00 90.44 111 PHE A N 1
ATOM 846 C CA . PHE A 1 111 ? 5.235 -22.846 -11.459 1.00 90.44 111 PHE A CA 1
ATOM 847 C C . PHE A 1 111 ? 5.625 -21.388 -11.191 1.00 90.44 111 PHE A C 1
ATOM 849 O O . PHE A 1 111 ? 5.678 -20.973 -10.038 1.00 90.44 111 PHE A O 1
ATOM 856 N N . ASP A 1 112 ? 5.863 -20.613 -12.252 1.00 90.62 112 ASP A N 1
ATOM 857 C CA . ASP A 1 112 ? 6.329 -19.221 -12.176 1.00 90.62 112 ASP A CA 1
ATOM 858 C C . ASP A 1 112 ? 5.249 -18.230 -12.676 1.00 90.62 112 ASP A C 1
ATOM 860 O O . ASP A 1 112 ? 5.271 -17.806 -13.839 1.00 90.62 112 ASP A O 1
ATOM 864 N N . PRO A 1 113 ? 4.276 -17.852 -11.822 1.00 92.94 113 PRO A N 1
ATOM 865 C CA . PRO A 1 113 ? 3.280 -16.835 -12.134 1.00 92.94 113 PRO A CA 1
ATOM 866 C C . PRO A 1 113 ? 3.875 -15.429 -12.262 1.00 92.94 113 PRO A C 1
ATOM 868 O O . PRO A 1 113 ? 3.221 -14.569 -12.855 1.00 92.94 113 PRO A O 1
ATOM 871 N N . TYR A 1 114 ? 5.102 -15.169 -11.785 1.00 93.69 114 TYR A N 1
ATOM 872 C CA . TYR A 1 114 ? 5.745 -13.860 -11.949 1.00 93.69 114 TYR A CA 1
ATOM 873 C C . TYR A 1 114 ? 5.939 -13.526 -13.436 1.00 93.69 114 TYR A C 1
ATOM 875 O O . TYR A 1 114 ? 5.740 -12.380 -13.849 1.00 93.69 114 TYR A O 1
ATOM 883 N N . ARG A 1 115 ? 6.190 -14.542 -14.277 1.00 93.12 115 ARG A N 1
ATOM 884 C CA . ARG A 1 115 ? 6.279 -14.406 -15.746 1.00 93.12 115 ARG A CA 1
ATOM 885 C C . ARG A 1 115 ? 5.026 -13.843 -16.396 1.00 93.12 115 ARG A C 1
ATOM 887 O O . ARG A 1 115 ? 5.130 -13.149 -17.406 1.00 93.12 115 ARG A O 1
ATOM 894 N N . TRP A 1 116 ? 3.847 -14.122 -15.843 1.00 93.50 116 TRP A N 1
ATOM 895 C CA . TRP A 1 116 ? 2.594 -13.608 -16.400 1.00 93.50 116 TRP A CA 1
ATOM 896 C C . TRP A 1 116 ? 2.539 -12.083 -16.355 1.00 93.50 116 TRP A C 1
ATOM 898 O O . TRP A 1 116 ? 1.910 -11.471 -17.212 1.00 93.50 116 TRP A O 1
ATOM 908 N N . GLY A 1 117 ? 3.255 -11.454 -15.423 1.00 95.12 117 GLY A N 1
ATOM 909 C CA . GLY A 1 117 ? 3.295 -10.004 -15.327 1.00 95.12 117 GLY A CA 1
ATOM 910 C C . GLY A 1 117 ? 4.030 -9.315 -16.481 1.00 95.12 117 GLY A C 1
ATOM 911 O O . GLY A 1 117 ? 3.742 -8.150 -16.742 1.00 95.12 117 GLY A O 1
ATOM 912 N N . TYR A 1 118 ? 4.899 -10.025 -17.214 1.00 95.06 118 TYR A N 1
ATOM 913 C CA . TYR A 1 118 ? 5.530 -9.526 -18.447 1.00 95.06 118 TYR A CA 1
ATOM 914 C C . TYR A 1 118 ? 4.650 -9.710 -19.693 1.00 95.06 118 TYR A C 1
ATOM 916 O O . TYR A 1 118 ? 4.817 -8.994 -20.678 1.00 95.06 118 TYR A O 1
ATOM 924 N N . ASN A 1 119 ? 3.681 -10.633 -19.658 1.00 93.75 119 ASN A N 1
ATOM 925 C CA . ASN A 1 119 ? 2.615 -10.740 -20.659 1.00 93.75 119 ASN A CA 1
ATOM 926 C C . ASN A 1 119 ? 1.258 -10.466 -19.988 1.00 93.75 119 ASN A C 1
ATOM 928 O O . ASN A 1 119 ? 0.477 -11.387 -19.740 1.00 93.75 119 ASN A O 1
ATOM 932 N N . PRO A 1 120 ? 0.968 -9.195 -19.669 1.00 93.56 120 PRO A N 1
ATOM 933 C CA . PRO A 1 120 ? -0.045 -8.833 -18.684 1.00 93.56 120 PRO A CA 1
ATOM 934 C C . PRO A 1 120 ? -1.482 -8.961 -19.198 1.00 93.56 120 PRO A C 1
ATOM 936 O O . PRO A 1 120 ? -2.410 -8.844 -18.408 1.00 93.56 120 PRO A O 1
ATOM 939 N N . ARG A 1 121 ? -1.710 -9.188 -20.499 1.00 94.62 121 ARG A N 1
ATOM 940 C CA . ARG A 1 121 ? -3.058 -9.216 -21.102 1.00 94.62 121 ARG A CA 1
ATOM 941 C C . ARG A 1 121 ? -4.041 -10.139 -20.358 1.00 94.62 121 ARG A C 1
ATOM 943 O O . ARG A 1 121 ? -5.084 -9.639 -19.938 1.00 94.62 121 ARG A O 1
ATOM 950 N N . PRO A 1 122 ? -3.745 -11.439 -20.143 1.00 93.88 122 PRO A N 1
ATOM 951 C CA . PRO A 1 122 ? -4.620 -12.313 -19.360 1.00 93.88 122 PRO A CA 1
ATOM 952 C C . PRO A 1 122 ? -4.800 -11.829 -17.917 1.00 93.88 122 PRO A C 1
ATOM 954 O O . PRO A 1 122 ? -5.914 -11.852 -17.398 1.00 93.88 122 PRO A O 1
ATOM 957 N N . MET A 1 123 ? -3.736 -11.335 -17.277 1.00 95.12 123 MET A N 1
ATOM 958 C CA . MET A 1 123 ? -3.818 -10.826 -15.908 1.00 95.12 123 MET A CA 1
ATOM 959 C C . MET A 1 123 ? -4.719 -9.598 -15.791 1.00 95.12 123 MET A C 1
ATOM 961 O O . MET A 1 123 ? -5.513 -9.526 -14.862 1.00 95.12 123 MET A O 1
ATOM 965 N N . ILE A 1 124 ? -4.638 -8.654 -16.729 1.00 97.06 124 ILE A N 1
ATOM 966 C CA . ILE A 1 124 ? -5.482 -7.455 -16.747 1.00 97.06 124 ILE A CA 1
ATOM 967 C C . ILE A 1 124 ? -6.957 -7.850 -16.857 1.00 97.06 124 ILE A C 1
ATOM 969 O O . ILE A 1 124 ? -7.784 -7.281 -16.152 1.00 97.06 124 ILE A O 1
ATOM 973 N N . ILE A 1 125 ? -7.295 -8.854 -17.676 1.00 97.50 125 ILE A N 1
ATOM 974 C CA . ILE A 1 125 ? -8.669 -9.372 -17.777 1.00 97.50 125 ILE A CA 1
ATOM 975 C C . ILE A 1 125 ? -9.123 -9.953 -16.432 1.00 97.50 125 ILE A C 1
ATOM 977 O O . ILE A 1 125 ? -10.200 -9.611 -15.948 1.00 97.50 125 ILE A O 1
ATOM 981 N N . ILE A 1 126 ? -8.292 -10.783 -15.794 1.00 96.88 126 ILE A N 1
ATOM 982 C CA . ILE A 1 126 ? -8.594 -11.364 -14.476 1.00 96.88 126 ILE A CA 1
ATOM 983 C C . ILE A 1 126 ? -8.798 -10.257 -13.432 1.00 96.88 126 ILE A C 1
ATOM 985 O O . ILE A 1 126 ? -9.801 -10.255 -12.717 1.00 96.88 126 ILE A O 1
ATOM 989 N N . VAL A 1 127 ? -7.890 -9.281 -13.369 1.00 97.69 127 VAL A N 1
ATOM 990 C CA . VAL A 1 127 ? -7.977 -8.142 -12.446 1.00 97.69 127 VAL A CA 1
ATOM 991 C C . VAL A 1 127 ? -9.217 -7.292 -12.726 1.00 97.69 127 VAL A C 1
ATOM 993 O O . VAL A 1 127 ? -9.876 -6.867 -11.780 1.00 97.69 127 VAL A O 1
ATOM 996 N N . ALA A 1 128 ? -9.593 -7.091 -13.991 1.00 97.75 128 ALA A N 1
ATOM 997 C CA . ALA A 1 128 ? -10.805 -6.367 -14.365 1.00 97.75 128 ALA A CA 1
ATOM 998 C C . ALA A 1 128 ? -12.079 -7.092 -13.902 1.00 97.75 128 ALA A C 1
ATOM 1000 O O . ALA A 1 128 ? -12.982 -6.453 -13.361 1.00 97.75 128 ALA A O 1
ATOM 1001 N N . VAL A 1 129 ? -12.142 -8.421 -14.038 1.00 98.31 129 VAL A N 1
ATOM 1002 C CA . VAL A 1 129 ? -13.263 -9.232 -13.530 1.00 98.31 129 VAL A CA 1
ATOM 1003 C C . VAL A 1 129 ? -13.349 -9.150 -12.004 1.00 98.31 129 VAL A C 1
ATOM 1005 O O . VAL A 1 129 ? -14.433 -8.933 -11.459 1.00 98.31 129 VAL A O 1
ATOM 1008 N N . ILE A 1 130 ? -12.213 -9.249 -11.305 1.00 98.12 130 ILE A N 1
ATOM 1009 C CA . ILE A 1 130 ? -12.153 -9.077 -9.845 1.00 98.12 130 ILE A CA 1
ATOM 1010 C C . ILE A 1 130 ? -12.639 -7.675 -9.454 1.00 98.12 130 ILE A C 1
ATOM 1012 O O . ILE A 1 130 ? -13.475 -7.538 -8.559 1.00 98.12 130 ILE A O 1
ATOM 1016 N N . ALA A 1 131 ? -12.162 -6.631 -10.136 1.00 97.94 131 ALA A N 1
ATOM 1017 C CA . ALA A 1 131 ? -12.571 -5.252 -9.891 1.00 97.94 131 ALA A CA 1
ATOM 1018 C C . ALA A 1 131 ? -14.080 -5.055 -10.111 1.00 97.94 131 ALA A C 1
ATOM 1020 O O . ALA A 1 131 ? -14.733 -4.430 -9.277 1.00 97.94 131 ALA A O 1
ATOM 1021 N N . LEU A 1 132 ? -14.662 -5.640 -11.163 1.00 98.19 132 LEU A N 1
ATOM 1022 C CA . LEU A 1 132 ? -16.105 -5.597 -11.407 1.00 98.19 132 LEU A CA 1
ATOM 1023 C C . LEU A 1 132 ? -16.894 -6.277 -10.278 1.00 98.19 132 LEU A C 1
ATOM 1025 O O . LEU A 1 132 ? -17.857 -5.705 -9.768 1.00 98.19 132 LEU A O 1
ATOM 1029 N N . GLY A 1 133 ? -16.452 -7.450 -9.816 1.00 98.00 133 GLY A N 1
ATOM 1030 C CA . GLY A 1 133 ? -17.037 -8.106 -8.643 1.00 98.00 133 GLY A CA 1
ATOM 1031 C C . GLY A 1 133 ? -16.981 -7.219 -7.394 1.00 98.00 133 GLY A C 1
ATOM 1032 O O . GLY A 1 133 ? -17.970 -7.072 -6.676 1.00 98.00 133 GLY A O 1
ATOM 1033 N N . LEU A 1 134 ? -15.857 -6.536 -7.168 1.00 97.44 134 LEU A N 1
ATOM 1034 C CA . LEU A 1 134 ? -15.694 -5.601 -6.053 1.00 97.44 134 LEU A CA 1
ATOM 1035 C C . LEU A 1 134 ? -16.602 -4.365 -6.166 1.00 97.44 134 LEU A C 1
ATOM 1037 O O . LEU A 1 134 ? -17.067 -3.876 -5.132 1.00 97.44 134 LEU A O 1
ATOM 1041 N N . VAL A 1 135 ? -16.906 -3.887 -7.379 1.00 97.56 135 VAL A N 1
ATOM 1042 C CA . VAL A 1 135 ? -17.911 -2.831 -7.612 1.00 97.56 135 VAL A CA 1
ATOM 1043 C C . VAL A 1 135 ? -19.291 -3.298 -7.148 1.00 97.56 135 VAL A C 1
ATOM 1045 O O . VAL A 1 135 ? -19.952 -2.575 -6.399 1.00 97.56 135 VAL A O 1
ATOM 1048 N N . LEU A 1 136 ? -19.697 -4.523 -7.500 1.00 96.75 136 LEU A N 1
ATOM 1049 C CA . LEU A 1 136 ? -20.973 -5.108 -7.060 1.00 96.75 136 LEU A CA 1
ATOM 1050 C C . LEU A 1 136 ? -21.039 -5.249 -5.531 1.00 96.75 136 LEU A C 1
ATOM 1052 O O . LEU A 1 136 ? -22.065 -4.967 -4.913 1.00 96.75 136 LEU A O 1
ATOM 1056 N N . MET A 1 137 ? -19.912 -5.579 -4.896 1.00 95.25 137 MET A N 1
ATOM 1057 C CA . MET A 1 137 ? -19.765 -5.629 -3.434 1.00 95.25 137 MET A CA 1
ATOM 1058 C C . MET A 1 137 ? -19.599 -4.241 -2.784 1.00 95.25 137 MET A C 1
ATOM 1060 O O . MET A 1 137 ? -19.436 -4.131 -1.564 1.00 95.25 137 MET A O 1
ATOM 1064 N N . ARG A 1 138 ? -19.631 -3.164 -3.582 1.00 95.12 138 ARG A N 1
ATOM 1065 C CA . ARG A 1 138 ? -19.435 -1.764 -3.175 1.00 95.12 138 ARG A CA 1
ATOM 1066 C C . ARG A 1 138 ? -18.096 -1.525 -2.457 1.00 95.12 138 ARG A C 1
ATOM 1068 O O . ARG A 1 138 ? -17.993 -0.659 -1.585 1.00 95.12 138 ARG A O 1
ATOM 1075 N N . ASN A 1 139 ? -17.051 -2.280 -2.780 1.00 96.31 139 ASN A N 1
ATOM 1076 C CA . ASN A 1 139 ? -15.736 -2.145 -2.156 1.00 96.31 139 ASN A CA 1
ATOM 1077 C C . ASN A 1 139 ? -14.863 -1.114 -2.889 1.00 96.31 139 ASN A C 1
ATOM 1079 O O . ASN A 1 139 ? -13.927 -1.468 -3.601 1.00 96.31 139 ASN A O 1
ATOM 1083 N N . ALA A 1 140 ? -15.182 0.170 -2.703 1.00 95.25 140 ALA A N 1
ATOM 1084 C CA . ALA A 1 140 ? -14.531 1.266 -3.421 1.00 95.25 140 ALA A CA 1
ATOM 1085 C C . ALA A 1 140 ? -13.001 1.279 -3.260 1.00 95.25 140 ALA A C 1
ATOM 1087 O O . ALA A 1 140 ? -12.298 1.469 -4.245 1.00 95.25 140 ALA A O 1
ATOM 1088 N N . LEU A 1 141 ? -12.475 1.024 -2.055 1.00 96.69 141 LEU A N 1
ATOM 1089 C CA . LEU A 1 141 ? -11.029 1.020 -1.821 1.00 96.69 141 LEU A CA 1
ATOM 1090 C C . LEU A 1 141 ? -10.326 -0.058 -2.655 1.00 96.69 141 LEU A C 1
ATOM 1092 O O . LEU A 1 141 ? -9.388 0.254 -3.379 1.00 96.69 141 LEU A O 1
ATOM 1096 N N . ALA A 1 142 ? -10.801 -1.305 -2.599 1.00 97.25 142 ALA A N 1
ATOM 1097 C CA . ALA A 1 142 ? -10.190 -2.398 -3.352 1.00 97.25 142 ALA A CA 1
ATOM 1098 C C . ALA A 1 142 ? -10.279 -2.171 -4.873 1.00 97.25 142 ALA A C 1
ATOM 1100 O O . ALA A 1 142 ? -9.320 -2.446 -5.590 1.00 97.25 142 ALA A O 1
ATOM 1101 N N . VAL A 1 143 ? -11.396 -1.610 -5.355 1.00 98.19 143 VAL A N 1
ATOM 1102 C CA . VAL A 1 143 ? -11.550 -1.210 -6.764 1.00 98.19 143 VAL A CA 1
ATOM 1103 C C . VAL A 1 143 ? -10.511 -0.158 -7.144 1.00 98.19 143 VAL A C 1
ATOM 1105 O O . VAL A 1 143 ? -9.826 -0.326 -8.147 1.00 98.19 143 VAL A O 1
ATOM 1108 N N . VAL A 1 144 ? -10.354 0.898 -6.339 1.00 98.19 144 VAL A N 1
ATOM 1109 C CA . VAL A 1 144 ? -9.379 1.965 -6.608 1.00 98.19 144 VAL A CA 1
ATOM 1110 C C . VAL A 1 144 ? -7.951 1.426 -6.566 1.00 98.19 144 VAL A C 1
ATOM 1112 O O . VAL A 1 144 ? -7.161 1.807 -7.420 1.00 98.19 144 VAL A O 1
ATOM 1115 N N . MET A 1 145 ? -7.617 0.510 -5.650 1.00 98.56 145 MET A N 1
ATOM 1116 C CA . MET A 1 145 ? -6.289 -0.118 -5.604 1.00 98.56 145 MET A CA 1
ATOM 1117 C C . MET A 1 145 ? -5.965 -0.836 -6.923 1.00 98.56 145 MET A C 1
ATOM 1119 O O . MET A 1 145 ? -4.941 -0.550 -7.539 1.00 98.56 145 MET A O 1
ATOM 1123 N N . LEU A 1 146 ? -6.864 -1.705 -7.400 1.00 98.56 146 LEU A N 1
ATOM 1124 C CA . LEU A 1 146 ? -6.662 -2.456 -8.645 1.00 98.56 146 LEU A CA 1
ATOM 1125 C C . LEU A 1 146 ? -6.687 -1.551 -9.886 1.00 98.56 146 LEU A C 1
ATOM 1127 O O . LEU A 1 146 ? -5.842 -1.683 -10.773 1.00 98.56 146 LEU A O 1
ATOM 1131 N N . ALA A 1 147 ? -7.631 -0.610 -9.951 1.00 98.38 147 ALA A N 1
ATOM 1132 C CA . ALA A 1 147 ? -7.763 0.305 -11.079 1.00 98.38 147 ALA A CA 1
ATOM 1133 C C . ALA A 1 147 ? -6.558 1.249 -11.181 1.00 98.38 147 ALA A C 1
ATOM 1135 O O . ALA A 1 147 ? -5.975 1.378 -12.255 1.00 98.38 147 ALA A O 1
ATOM 1136 N N . ALA A 1 148 ? -6.132 1.854 -10.068 1.00 98.44 148 ALA A N 1
ATOM 1137 C CA . ALA A 1 148 ? -4.970 2.735 -10.043 1.00 98.44 148 ALA A CA 1
ATOM 1138 C C . ALA A 1 148 ? -3.684 1.984 -10.401 1.00 98.44 148 ALA A C 1
ATOM 1140 O O . ALA A 1 148 ? -2.893 2.501 -11.182 1.00 98.44 148 ALA A O 1
ATOM 1141 N N . ALA A 1 149 ? -3.493 0.757 -9.904 1.00 98.25 149 ALA A N 1
ATOM 1142 C CA . ALA A 1 149 ? -2.354 -0.075 -10.286 1.00 98.25 149 ALA A CA 1
ATOM 1143 C C . ALA A 1 149 ? -2.333 -0.376 -11.792 1.00 98.25 149 ALA A C 1
ATOM 1145 O O . ALA A 1 149 ? -1.295 -0.251 -12.436 1.00 98.25 149 ALA A O 1
ATOM 1146 N N . THR A 1 150 ? -3.491 -0.698 -12.371 1.00 98.25 150 THR A N 1
ATOM 1147 C CA . THR A 1 150 ? -3.629 -0.980 -13.810 1.00 98.25 150 THR A CA 1
ATOM 1148 C C . THR A 1 150 ? -3.382 0.256 -14.668 1.00 98.25 150 THR A C 1
ATOM 1150 O O . THR A 1 150 ? -2.663 0.186 -15.664 1.00 98.25 150 THR A O 1
ATOM 1153 N N . LEU A 1 151 ? -3.921 1.410 -14.271 1.00 98.06 151 LEU A N 1
ATOM 1154 C CA . LEU A 1 151 ? -3.668 2.679 -14.953 1.00 98.06 151 LEU A CA 1
ATOM 1155 C C . LEU A 1 151 ? -2.196 3.080 -14.845 1.00 98.06 151 LEU A C 1
ATOM 1157 O O . LEU A 1 151 ? -1.585 3.445 -15.843 1.00 98.06 151 LEU A O 1
ATOM 1161 N N . ALA A 1 152 ? -1.601 2.954 -13.661 1.00 97.25 152 ALA A N 1
ATOM 1162 C CA . ALA A 1 152 ? -0.197 3.264 -13.450 1.00 97.25 152 ALA A CA 1
ATOM 1163 C C . ALA A 1 152 ? 0.732 2.365 -14.274 1.00 97.25 152 ALA A C 1
ATOM 1165 O O . ALA A 1 152 ? 1.721 2.859 -14.813 1.00 97.25 152 ALA A O 1
ATOM 1166 N N . PHE A 1 153 ? 0.393 1.080 -14.416 1.00 97.38 153 PHE A N 1
ATOM 1167 C CA . PHE A 1 153 ? 1.087 0.166 -15.320 1.00 97.38 153 PHE A CA 1
ATOM 1168 C C . PHE A 1 153 ? 0.950 0.618 -16.778 1.00 97.38 153 PHE A C 1
ATOM 1170 O O . PHE A 1 153 ? 1.943 0.733 -17.490 1.00 97.38 153 PHE A O 1
ATOM 1177 N N . THR A 1 154 ? -0.270 0.961 -17.201 1.00 96.31 154 THR A N 1
ATOM 1178 C CA . THR A 1 154 ? -0.565 1.421 -18.569 1.00 96.31 154 THR A CA 1
ATOM 1179 C C . THR A 1 154 ? 0.223 2.681 -18.935 1.00 96.31 154 THR A C 1
ATOM 1181 O O . THR A 1 154 ? 0.765 2.774 -20.033 1.00 96.31 154 THR A O 1
ATOM 1184 N N . PHE A 1 155 ? 0.331 3.633 -18.006 1.00 96.06 155 PHE A N 1
ATOM 1185 C CA . PHE A 1 155 ? 1.071 4.883 -18.196 1.00 96.06 155 PHE A CA 1
ATOM 1186 C C . PHE A 1 155 ? 2.560 4.793 -17.842 1.00 96.06 155 PHE A C 1
ATOM 1188 O O . PHE A 1 155 ? 3.237 5.820 -17.855 1.00 96.06 155 PHE A O 1
ATOM 1195 N N . ARG A 1 156 ? 3.082 3.599 -17.519 1.00 94.25 156 ARG A N 1
ATOM 1196 C CA . ARG A 1 156 ? 4.497 3.382 -17.162 1.00 94.25 156 ARG A CA 1
ATOM 1197 C C . ARG A 1 156 ? 4.984 4.325 -16.058 1.00 94.25 156 ARG A C 1
ATOM 1199 O O . ARG A 1 156 ? 6.059 4.913 -16.135 1.00 94.25 156 ARG A O 1
ATOM 1206 N N . ILE A 1 157 ? 4.163 4.482 -15.017 1.00 94.12 157 ILE A N 1
ATOM 1207 C CA . ILE A 1 157 ? 4.469 5.370 -13.886 1.00 94.12 157 ILE A CA 1
ATOM 1208 C C . ILE A 1 157 ? 5.673 4.847 -13.083 1.00 94.12 157 ILE A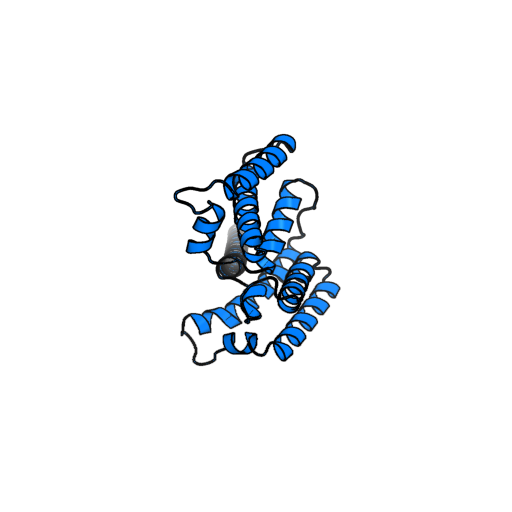 C 1
ATOM 1210 O O . ILE A 1 157 ? 6.469 5.652 -12.588 1.00 94.12 157 ILE A O 1
ATOM 1214 N N . LYS A 1 158 ? 5.827 3.518 -12.953 1.00 92.69 158 LYS A N 1
ATOM 1215 C CA . LYS A 1 158 ? 7.025 2.899 -12.363 1.00 92.69 158 LYS A CA 1
ATOM 1216 C C . LYS A 1 158 ? 7.987 2.443 -13.473 1.00 92.69 158 LYS A C 1
ATOM 1218 O O . LYS A 1 158 ? 7.549 2.168 -14.586 1.00 92.69 158 LYS A O 1
ATOM 1223 N N . PRO A 1 159 ? 9.286 2.289 -13.166 1.00 90.62 159 PRO A N 1
ATOM 1224 C CA . PRO A 1 159 ? 10.252 1.737 -14.117 1.00 90.62 159 PRO A CA 1
ATOM 1225 C C . PRO A 1 159 ? 10.018 0.256 -14.444 1.00 90.62 159 PRO A C 1
ATOM 1227 O O . PRO A 1 159 ? 10.517 -0.222 -15.455 1.00 90.62 159 PRO A O 1
ATOM 1230 N N . SER A 1 160 ? 9.306 -0.479 -13.582 1.00 93.00 160 SER A N 1
ATOM 1231 C CA . SER A 1 160 ? 9.084 -1.907 -13.798 1.00 93.00 160 SER A CA 1
ATOM 1232 C C . SER A 1 160 ? 8.188 -2.174 -15.009 1.00 93.00 160 SER A C 1
ATOM 1234 O O . SER A 1 160 ? 7.148 -1.535 -15.209 1.00 93.00 160 SER A O 1
ATOM 1236 N N . GLU A 1 161 ? 8.596 -3.181 -15.777 1.00 95.12 161 GLU A N 1
ATOM 1237 C CA . GLU A 1 161 ? 7.861 -3.757 -16.899 1.00 95.12 161 GLU A CA 1
ATOM 1238 C C . GLU A 1 161 ? 6.897 -4.874 -16.471 1.00 95.12 161 GLU A C 1
ATOM 1240 O O . GLU A 1 161 ? 6.116 -5.359 -17.289 1.00 95.12 161 GLU A O 1
ATOM 1245 N N . ASN A 1 162 ? 6.929 -5.282 -15.200 1.00 96.56 162 ASN A N 1
ATOM 1246 C CA . ASN A 1 162 ? 6.113 -6.365 -14.674 1.00 96.56 162 ASN A CA 1
ATOM 1247 C C . ASN A 1 162 ? 4.855 -5.819 -13.980 1.00 96.56 162 ASN A C 1
ATOM 1249 O O . ASN A 1 162 ? 4.931 -5.009 -13.057 1.00 96.56 162 ASN A O 1
ATOM 1253 N N . TYR A 1 163 ? 3.677 -6.282 -14.401 1.00 97.94 163 TYR A N 1
ATOM 1254 C CA . TYR A 1 163 ? 2.401 -5.833 -13.839 1.00 97.94 163 TYR A CA 1
ATOM 1255 C C . TYR A 1 163 ? 2.206 -6.202 -12.356 1.00 97.94 163 TYR A C 1
ATOM 1257 O O . TYR A 1 163 ? 1.554 -5.453 -11.621 1.00 97.94 163 TYR A O 1
ATOM 1265 N N . TRP A 1 164 ? 2.804 -7.300 -11.876 1.00 97.50 164 TRP A N 1
ATOM 1266 C CA . TRP A 1 164 ? 2.742 -7.681 -10.460 1.00 97.50 164 TRP A CA 1
ATOM 1267 C C . TRP A 1 164 ? 3.290 -6.588 -9.541 1.00 97.50 164 TRP A C 1
ATOM 1269 O O . TRP A 1 164 ? 2.660 -6.287 -8.526 1.00 97.50 164 TRP A O 1
ATOM 1279 N N . ASP A 1 165 ? 4.368 -5.918 -9.953 1.00 96.00 165 ASP A N 1
ATOM 1280 C CA . ASP A 1 165 ? 5.056 -4.885 -9.168 1.00 96.00 165 ASP A CA 1
ATOM 1281 C C . ASP A 1 165 ? 4.205 -3.615 -8.965 1.00 96.00 165 ASP A C 1
ATOM 1283 O O . ASP A 1 165 ? 4.536 -2.742 -8.156 1.00 96.00 165 ASP A O 1
ATOM 1287 N N . TYR A 1 166 ? 3.103 -3.479 -9.706 1.00 97.75 166 TYR A N 1
ATOM 1288 C CA . TYR A 1 166 ? 2.112 -2.418 -9.524 1.00 97.75 166 TYR A CA 1
ATOM 1289 C C . TYR A 1 166 ? 0.969 -2.862 -8.611 1.00 97.75 166 TYR A C 1
ATOM 1291 O O . TYR A 1 166 ? 0.412 -2.034 -7.885 1.00 97.75 166 TYR A O 1
ATOM 1299 N N . LEU A 1 167 ? 0.619 -4.149 -8.650 1.00 97.88 167 LEU A N 1
ATOM 1300 C CA . LEU A 1 167 ? -0.508 -4.722 -7.922 1.00 97.88 167 LEU A CA 1
ATOM 1301 C C . LEU A 1 167 ? -0.181 -5.006 -6.462 1.00 97.88 167 LEU A C 1
ATOM 1303 O O . LEU A 1 167 ? -1.020 -4.725 -5.607 1.00 97.88 167 LEU A O 1
ATOM 1307 N N . ILE A 1 168 ? 0.979 -5.587 -6.164 1.00 97.69 168 ILE A N 1
ATOM 1308 C CA . ILE A 1 168 ? 1.289 -6.062 -4.817 1.00 97.69 168 ILE A CA 1
ATOM 1309 C C . ILE A 1 168 ? 2.788 -6.033 -4.530 1.00 97.69 168 ILE A C 1
ATOM 1311 O O . ILE A 1 168 ? 3.600 -6.318 -5.399 1.00 97.69 168 ILE A O 1
ATOM 1315 N N . ASP A 1 169 ? 3.142 -5.718 -3.287 1.00 96.00 169 ASP A N 1
ATOM 1316 C CA . ASP A 1 169 ? 4.513 -5.752 -2.770 1.00 96.00 169 ASP A CA 1
ATOM 1317 C C . ASP A 1 169 ? 4.582 -6.592 -1.478 1.00 96.00 169 ASP A C 1
ATOM 1319 O O . ASP A 1 169 ? 3.528 -6.953 -0.926 1.00 96.00 169 ASP A O 1
ATOM 1323 N N . PRO A 1 170 ? 5.791 -6.944 -0.997 1.00 95.12 170 PRO A N 1
ATOM 1324 C CA . PRO A 1 170 ? 5.943 -7.809 0.167 1.00 95.12 170 PRO A CA 1
ATOM 1325 C C . PRO A 1 170 ? 5.296 -7.245 1.437 1.00 95.12 170 PRO A C 1
ATOM 1327 O O . PRO A 1 170 ? 4.763 -8.010 2.242 1.00 95.12 170 PRO A O 1
ATOM 1330 N N . LEU A 1 171 ? 5.279 -5.920 1.622 1.00 95.31 171 LEU A N 1
ATOM 1331 C CA . LEU A 1 171 ? 4.698 -5.291 2.810 1.00 95.31 171 LEU A CA 1
ATOM 1332 C C . LEU A 1 171 ? 3.173 -5.427 2.814 1.00 95.31 171 LEU A C 1
ATOM 1334 O O . LEU A 1 171 ? 2.587 -5.815 3.829 1.00 95.31 171 LEU A O 1
ATOM 1338 N N . LEU A 1 172 ? 2.522 -5.168 1.676 1.00 97.00 172 LEU A N 1
ATOM 1339 C CA . LEU A 1 172 ? 1.077 -5.360 1.536 1.00 97.00 172 LEU A CA 1
ATOM 1340 C C . LEU A 1 172 ? 0.690 -6.834 1.656 1.00 97.00 172 LEU A C 1
ATOM 1342 O O . LEU A 1 172 ? -0.308 -7.149 2.307 1.00 97.00 172 LEU A O 1
ATOM 1346 N N . ALA A 1 173 ? 1.491 -7.738 1.089 1.00 97.00 173 ALA A N 1
ATOM 1347 C CA . ALA A 1 173 ? 1.291 -9.176 1.224 1.00 97.00 173 ALA A CA 1
ATOM 1348 C C . ALA A 1 173 ? 1.334 -9.624 2.691 1.00 97.00 173 ALA A C 1
ATOM 1350 O O . ALA A 1 173 ? 0.391 -10.259 3.169 1.00 97.00 173 ALA A O 1
ATOM 1351 N N . LEU A 1 174 ? 2.381 -9.236 3.427 1.00 96.56 174 LEU A N 1
ATOM 1352 C CA . LEU A 1 174 ? 2.520 -9.537 4.852 1.00 96.56 174 LEU A CA 1
ATOM 1353 C C . LEU A 1 174 ? 1.360 -8.959 5.665 1.00 96.56 174 LEU A C 1
ATOM 1355 O O . LEU A 1 174 ? 0.789 -9.659 6.503 1.00 96.56 174 LEU A O 1
ATOM 1359 N N . TYR A 1 175 ? 0.965 -7.714 5.394 1.00 96.56 175 TYR A N 1
ATOM 1360 C CA . TYR A 1 175 ? -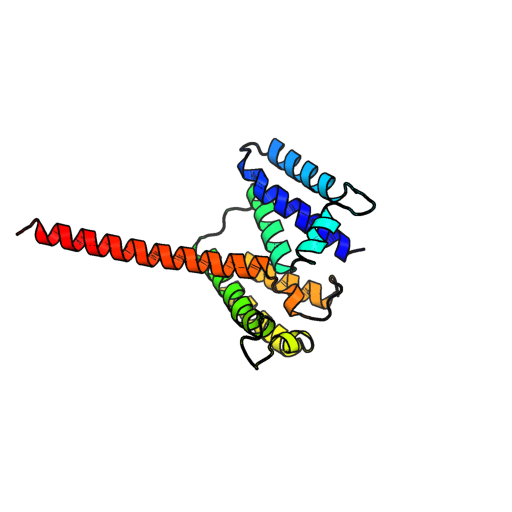0.173 -7.089 6.062 1.00 96.56 175 TYR A CA 1
ATOM 1361 C C . TYR A 1 175 ? -1.480 -7.851 5.810 1.00 96.56 175 TYR A C 1
ATOM 1363 O O . TYR A 1 175 ? -2.203 -8.156 6.760 1.00 96.56 175 TYR A O 1
ATOM 1371 N N . CYS A 1 176 ? -1.792 -8.182 4.555 1.00 97.44 176 CYS A N 1
ATOM 1372 C CA . CYS A 1 176 ? -3.029 -8.871 4.197 1.00 97.44 176 CYS A CA 1
ATOM 1373 C C . CYS A 1 176 ? -3.087 -10.285 4.783 1.00 97.44 176 CYS A C 1
ATOM 1375 O O . CYS A 1 176 ? -4.063 -10.626 5.457 1.00 97.44 176 CYS A O 1
ATOM 1377 N N . CYS A 1 177 ? -2.030 -11.076 4.597 1.00 97.25 177 CYS A N 1
ATOM 1378 C CA . CYS A 1 177 ? -1.940 -12.432 5.134 1.00 97.25 177 CYS A CA 1
ATOM 1379 C C . CYS A 1 177 ? -1.952 -12.433 6.670 1.00 97.25 177 CYS A C 1
ATOM 1381 O O . CYS A 1 177 ? -2.729 -13.167 7.281 1.00 97.25 177 CYS A O 1
ATOM 1383 N N . GLY A 1 178 ? -1.161 -11.565 7.307 1.00 97.06 178 GLY A N 1
ATOM 1384 C CA . GLY A 1 178 ? -1.100 -11.442 8.763 1.00 97.06 178 GLY A CA 1
ATOM 1385 C C . GLY A 1 178 ? -2.422 -10.978 9.378 1.00 97.06 178 GLY A C 1
ATOM 1386 O O . GLY A 1 178 ? -2.865 -11.523 10.391 1.00 97.06 178 GLY A O 1
ATOM 1387 N N . ALA A 1 179 ? -3.112 -10.023 8.745 1.00 95.19 179 ALA A N 1
ATOM 1388 C CA . ALA A 1 179 ? -4.426 -9.576 9.195 1.00 95.19 179 ALA A CA 1
ATOM 1389 C C . ALA A 1 179 ? -5.456 -10.712 9.130 1.00 95.19 179 ALA A C 1
ATOM 1391 O O . ALA A 1 179 ? -6.148 -10.948 10.122 1.00 95.19 179 ALA A O 1
ATOM 1392 N N . LEU A 1 180 ? -5.530 -11.453 8.019 1.00 95.56 180 LEU A N 1
ATOM 1393 C CA . LEU A 1 180 ? -6.437 -12.601 7.891 1.00 95.56 180 LEU A CA 1
ATOM 1394 C C . LEU A 1 180 ? -6.124 -13.694 8.915 1.00 95.56 180 LEU A C 1
ATOM 1396 O O . LEU A 1 180 ? -7.041 -14.171 9.584 1.00 95.56 180 LEU A O 1
ATOM 1400 N N . LEU A 1 181 ? -4.845 -14.033 9.097 1.00 95.81 181 LEU A N 1
ATOM 1401 C CA . LEU A 1 181 ? -4.409 -15.010 10.093 1.00 95.81 181 LEU A CA 1
ATOM 1402 C C . LEU A 1 181 ? -4.829 -14.583 11.504 1.00 95.81 181 LEU A C 1
ATOM 1404 O O . LEU A 1 181 ? -5.438 -15.363 12.234 1.00 95.81 181 LEU A O 1
ATOM 1408 N N . SER A 1 182 ? -4.582 -13.323 11.872 1.00 94.06 182 SER A N 1
ATOM 1409 C CA . SER A 1 182 ? -4.947 -12.795 13.191 1.00 94.06 182 SER A CA 1
ATOM 1410 C C . SER A 1 182 ? -6.451 -12.877 13.455 1.00 94.06 182 SER A C 1
ATOM 1412 O O . SER A 1 182 ? -6.885 -13.193 14.564 1.00 94.06 182 SER A O 1
ATOM 1414 N N . LEU A 1 183 ? -7.265 -12.622 12.432 1.00 91.00 183 LEU A N 1
ATOM 1415 C CA . LEU A 1 183 ? -8.708 -12.665 12.560 1.00 91.00 183 LEU A CA 1
ATOM 1416 C C . LEU A 1 183 ? -9.232 -14.109 12.597 1.00 91.00 183 LEU A C 1
ATOM 1418 O O . LEU A 1 183 ? -10.159 -14.386 13.358 1.00 91.00 183 LEU A O 1
ATOM 1422 N N . GLY A 1 184 ? -8.614 -15.030 11.850 1.00 91.38 184 GLY A N 1
ATOM 1423 C CA . GLY A 1 184 ? -8.888 -16.467 11.930 1.00 91.38 184 GLY A CA 1
ATOM 1424 C C . GLY A 1 184 ? -8.581 -17.031 13.318 1.00 91.38 184 GLY A C 1
ATOM 1425 O O . GLY A 1 184 ? -9.435 -17.677 13.923 1.00 91.38 184 GLY A O 1
ATOM 1426 N N . ILE A 1 185 ? -7.417 -16.690 13.883 1.00 93.19 185 ILE A N 1
ATOM 1427 C CA . ILE A 1 185 ? -7.035 -17.071 15.252 1.00 93.19 185 ILE A CA 1
ATOM 1428 C C . ILE A 1 185 ? -8.060 -16.540 16.264 1.00 93.19 185 ILE A C 1
ATOM 1430 O O . ILE A 1 185 ?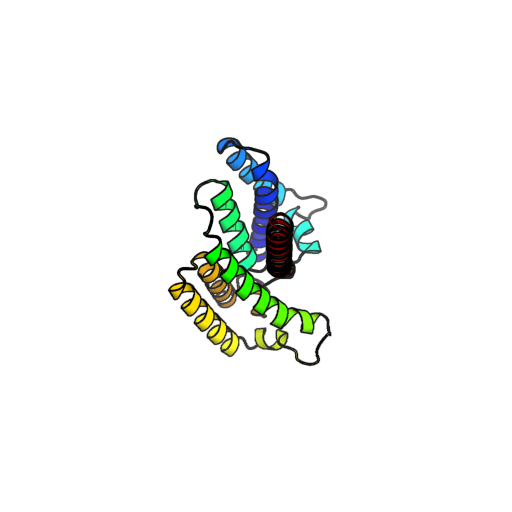 -8.546 -17.290 17.111 1.00 93.19 185 ILE A O 1
ATOM 1434 N N . ARG A 1 186 ? -8.451 -15.262 16.157 1.00 91.19 186 ARG A N 1
ATOM 1435 C CA . ARG A 1 186 ? -9.469 -14.660 17.038 1.00 91.19 186 ARG A CA 1
ATOM 1436 C C . ARG A 1 186 ? -10.825 -15.352 16.922 1.00 91.19 186 ARG A C 1
ATOM 1438 O O . ARG A 1 186 ? -11.500 -15.521 17.934 1.00 91.19 186 ARG A O 1
ATOM 1445 N N . PHE A 1 187 ? -11.231 -15.741 15.716 1.00 89.88 187 PHE A N 1
ATOM 1446 C CA . PHE A 1 187 ? -12.483 -16.460 15.490 1.00 89.88 187 PHE A CA 1
ATOM 1447 C C . PHE A 1 187 ? -12.477 -17.83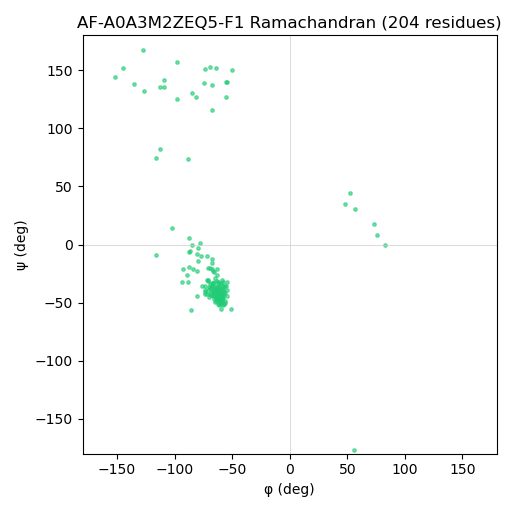2 16.174 1.00 89.88 187 PHE A C 1
ATOM 1449 O O . PHE A 1 187 ? -13.399 -18.142 16.931 1.00 89.88 187 PHE A O 1
ATOM 1456 N N . VAL A 1 188 ? -11.411 -18.614 15.979 1.00 92.06 188 VAL A N 1
ATOM 1457 C CA . VAL A 1 188 ? -11.241 -19.927 16.621 1.00 92.06 188 VAL A CA 1
ATOM 1458 C C . VAL A 1 188 ? -11.230 -19.789 18.143 1.00 92.06 188 VAL A C 1
ATOM 1460 O O . VAL A 1 188 ? -11.957 -20.506 18.831 1.00 92.06 188 VAL A O 1
ATOM 1463 N N . TYR A 1 189 ? -10.478 -18.821 18.673 1.00 92.00 189 TYR A N 1
ATOM 1464 C CA . TYR A 1 189 ? -10.386 -18.579 20.113 1.00 92.00 189 TYR A CA 1
ATOM 1465 C C . TYR A 1 189 ? -11.741 -18.217 20.738 1.00 92.00 189 TYR A C 1
ATOM 1467 O O . TYR A 1 189 ? -12.127 -18.769 21.773 1.00 92.00 189 TYR A O 1
ATOM 1475 N N . ARG A 1 190 ? -12.507 -17.325 20.093 1.00 90.00 190 ARG A N 1
ATOM 1476 C CA . ARG A 1 190 ? -13.852 -16.952 20.554 1.00 90.00 190 ARG A CA 1
ATOM 1477 C C . ARG A 1 190 ? -14.796 -18.148 20.576 1.00 90.00 190 ARG A C 1
ATOM 1479 O O . ARG A 1 190 ? -15.431 -18.390 21.597 1.00 90.00 190 ARG A O 1
ATOM 1486 N N . ARG A 1 191 ? -14.824 -18.935 19.498 1.00 88.44 191 ARG A N 1
ATOM 1487 C CA . ARG A 1 191 ? -15.693 -20.114 19.389 1.00 88.44 191 ARG A CA 1
ATOM 1488 C C . ARG A 1 191 ? -15.341 -21.189 20.420 1.00 88.44 191 ARG A C 1
ATOM 1490 O O . ARG A 1 191 ? -16.238 -21.788 21.012 1.00 88.44 191 ARG A O 1
ATOM 1497 N N . ALA A 1 192 ? -14.051 -21.400 20.683 1.00 87.75 192 ALA A N 1
ATOM 1498 C CA . ALA A 1 192 ? -13.589 -22.318 21.723 1.00 87.75 192 ALA A CA 1
ATOM 1499 C C . ALA A 1 192 ? -14.013 -21.856 23.129 1.00 87.75 192 ALA A C 1
ATOM 1501 O O . ALA A 1 192 ? -14.454 -22.667 23.942 1.00 87.75 192 ALA A O 1
ATOM 1502 N N . THR A 1 193 ? -13.935 -20.553 23.404 1.00 86.94 193 THR A N 1
ATOM 1503 C CA . THR A 1 193 ? -14.329 -19.971 24.698 1.00 86.94 193 THR A CA 1
ATOM 1504 C C . THR A 1 193 ? -15.846 -20.028 24.916 1.00 86.94 193 THR A C 1
ATOM 1506 O O . THR A 1 193 ? -16.301 -20.402 25.995 1.00 86.94 193 THR A O 1
ATOM 1509 N N . GLU A 1 194 ? -16.641 -19.721 23.887 1.00 84.31 194 GLU A N 1
ATOM 1510 C CA . GLU A 1 194 ? -18.111 -19.811 23.919 1.00 84.31 194 GLU A CA 1
ATOM 1511 C C . GLU A 1 194 ? -18.591 -21.260 24.124 1.00 84.31 194 GLU A C 1
ATOM 1513 O O . GLU A 1 194 ? -19.494 -21.512 24.927 1.00 84.31 194 GLU A O 1
ATOM 1518 N N . SER A 1 195 ? -17.930 -22.227 23.476 1.00 78.62 195 SER A N 1
ATOM 1519 C CA . SER A 1 195 ? -18.222 -23.659 23.650 1.00 78.62 195 SER A CA 1
ATOM 1520 C C . SER A 1 195 ? -17.918 -24.133 25.077 1.00 78.62 195 SER A C 1
ATOM 1522 O O . SER A 1 195 ? -18.728 -24.832 25.681 1.00 78.62 195 SER A O 1
ATOM 1524 N N . ARG A 1 196 ? -16.792 -23.691 25.661 1.00 74.19 196 ARG A N 1
ATOM 1525 C CA . ARG A 1 196 ? -16.433 -23.992 27.060 1.00 74.19 196 ARG A CA 1
ATOM 1526 C C . ARG A 1 196 ? -17.426 -23.393 28.057 1.00 74.19 196 ARG A C 1
ATOM 1528 O O . ARG A 1 196 ? -17.840 -24.089 28.975 1.00 74.19 196 ARG A O 1
ATOM 1535 N N . ARG A 1 197 ? -17.848 -22.139 27.854 1.00 72.06 197 ARG A N 1
ATOM 1536 C CA . ARG A 1 197 ? -18.821 -21.458 28.727 1.00 72.06 197 ARG A CA 1
ATOM 1537 C C . ARG A 1 197 ? -20.193 -22.140 28.711 1.00 72.06 197 ARG A C 1
ATOM 1539 O O . ARG A 1 197 ? -20.841 -22.242 29.749 1.00 72.06 197 ARG A O 1
ATOM 1546 N N . SER A 1 198 ? -20.617 -22.625 27.546 1.00 72.44 198 SER A N 1
ATOM 1547 C CA . SER A 1 198 ? -21.879 -23.362 27.395 1.00 72.44 198 SER A CA 1
ATOM 1548 C C . SER A 1 198 ? -21.825 -24.723 28.101 1.00 72.44 198 SER A C 1
ATOM 1550 O O . SER A 1 198 ? -22.769 -25.093 28.793 1.00 72.44 198 SER A O 1
ATOM 1552 N N . ALA A 1 199 ? -20.691 -25.428 28.013 1.00 69.69 199 ALA A N 1
ATOM 1553 C CA . ALA A 1 199 ? -20.477 -26.694 28.714 1.00 69.69 199 ALA A CA 1
ATOM 1554 C C . ALA A 1 199 ? -20.463 -26.532 30.247 1.00 69.69 199 ALA A C 1
ATOM 1556 O O . ALA A 1 199 ? -21.080 -27.328 30.950 1.00 69.69 199 ALA A O 1
ATOM 1557 N N . THR A 1 200 ? -19.832 -25.478 30.779 1.00 69.12 200 THR A N 1
ATOM 1558 C CA . THR A 1 200 ? -19.822 -25.213 32.231 1.00 69.12 200 THR A CA 1
ATOM 1559 C C . THR A 1 200 ? -21.197 -24.836 32.782 1.00 69.12 200 THR A C 1
ATOM 1561 O O . THR A 1 200 ? -21.533 -25.237 33.889 1.00 69.12 200 THR A O 1
ATOM 1564 N N . LEU A 1 201 ? -22.014 -24.101 32.016 1.00 71.00 201 LEU A N 1
ATOM 1565 C CA . LEU A 1 201 ? -23.385 -23.758 32.421 1.00 71.00 201 LEU A CA 1
ATOM 1566 C C . LEU A 1 201 ? -24.309 -24.985 32.428 1.00 71.00 201 LEU A C 1
ATOM 1568 O O . LEU A 1 201 ? -25.176 -25.085 33.286 1.00 71.00 201 LEU A O 1
ATOM 1572 N N . SER A 1 202 ? -24.104 -25.936 31.511 1.00 64.44 202 SER A N 1
ATOM 1573 C CA . SER A 1 202 ? -24.856 -27.196 31.503 1.00 64.44 202 SER A CA 1
ATOM 1574 C C . SER A 1 202 ? -24.463 -28.135 32.648 1.00 64.44 202 SER A C 1
ATOM 1576 O O . SER A 1 202 ? -25.309 -28.893 33.105 1.00 64.44 202 SER A O 1
ATOM 1578 N N . ALA A 1 203 ? -23.207 -28.100 33.101 1.00 65.06 203 ALA A N 1
ATOM 1579 C CA . ALA A 1 203 ? -22.718 -28.945 34.193 1.00 65.06 203 ALA A CA 1
ATOM 1580 C C . ALA A 1 203 ? -23.075 -28.414 35.595 1.00 65.06 203 ALA A C 1
ATOM 1582 O O . ALA A 1 203 ? -23.104 -29.192 36.536 1.00 65.06 203 ALA A O 1
ATOM 1583 N N . GLY A 1 204 ? -23.340 -27.110 35.743 1.00 61.81 204 GLY A N 1
ATOM 1584 C CA . GLY A 1 204 ? -23.763 -26.503 37.015 1.00 61.81 204 GLY A CA 1
ATOM 1585 C C . GLY A 1 204 ? -25.273 -26.547 37.287 1.00 61.81 204 GLY A C 1
ATOM 1586 O O . GLY A 1 204 ? -25.697 -26.130 38.358 1.00 61.81 204 GLY A O 1
ATOM 1587 N N . ASN A 1 205 ? -26.071 -27.022 36.325 1.00 56.94 205 ASN A N 1
ATOM 1588 C CA . ASN A 1 205 ? -27.529 -27.174 36.431 1.00 56.94 205 ASN A CA 1
ATOM 1589 C C . ASN A 1 205 ? -27.963 -28.636 36.694 1.00 56.94 205 ASN A C 1
ATOM 1591 O O . ASN A 1 205 ? -29.139 -28.958 36.516 1.00 56.94 205 ASN A O 1
ATOM 1595 N N . VAL A 1 206 ? -27.024 -29.510 37.074 1.00 50.62 206 VAL A N 1
ATOM 1596 C CA . VAL A 1 206 ? -27.244 -30.908 37.493 1.00 50.62 206 VAL A CA 1
ATOM 1597 C C . VAL A 1 206 ? -26.836 -31.033 38.953 1.00 50.62 206 VAL A C 1
ATOM 1599 O O . VAL A 1 206 ? -27.590 -31.680 39.708 1.00 50.62 206 VAL A O 1
#

Radius of gyration: 20.46 Å; Cα contacts (8 Å, |Δi|>4): 206; chains: 1; bounding box: 53×52×59 Å

pLDDT: mean 92.62, std 8.06, range [50.62, 98.56]

Foldseek 3Di:
DLLLVQLLLVQLLVQLLVCLVVDPDLVVSVVSSVVSSVQQQDDDPRHGPSRVVCVVFPRAAQLSSLVSVVSSCVSNVNDDDDDPVLVLLLLVVQLVLLVVAVCVVVVVDPDHCQVCQLVCVVVLVVLVVSLVVSVVVVNVSSNCSSVSLVVCQVVVSDVDSGSSRNNGGPVSNCVSVVVVVVVVVVVVVVVVVVVVVVVVVVVVVD

Organism: Pseudomonas savastanoi (NCBI:txid29438)

Solvent-accessible surface area (backbone atoms only — not comparable to full-atom values): 11004 Å² total; per-residue (Å²): 112,63,54,58,52,52,31,31,49,50,43,14,36,52,53,27,60,68,51,44,79,82,51,90,49,66,70,60,44,55,50,43,45,51,49,32,44,53,50,18,63,46,62,57,99,89,39,28,46,13,54,58,53,29,75,78,67,47,80,71,7,43,21,52,48,45,52,38,52,52,47,42,36,37,74,71,66,75,40,78,86,76,56,68,74,52,51,51,53,42,31,50,56,48,25,51,54,32,66,60,39,49,45,28,79,70,66,75,44,93,62,64,59,66,61,43,19,68,58,38,67,68,54,50,53,53,52,49,54,52,35,52,54,28,56,78,69,66,28,61,68,53,28,48,22,55,50,51,11,52,50,36,55,75,70,54,53,50,93,68,77,40,48,50,56,22,56,52,37,73,68,56,28,50,50,23,43,49,50,52,51,54,50,51,51,50,50,53,52,50,54,54,50,54,54,50,54,53,53,52,58,61,63,74,76,112

Sequence (206 aa):
MIALGLAHLAFAWTLFVLLAPLTASLWWRCGLLAATSLLSVISFDGLSMASYARSLTDDLAISSLVVLGWLTLQRLGVLRPMAVSRRWVMLLVFAVLALTLYPATLGLTYFDPYRWGYNPRPMIIIVAVIALGLVLMRNALAVVMLAAATLAFTFRIKPSENYWDYLIDPLLALYCCGALLSLGIRFVYRRATESRRSATLSAGNV

Mean predicted aligned error: 5.14 Å

Secondary structure (DSSP, 8-state):
-HHHHHHHHHHHHHHHHHHGGG---HHHHHHHHHHHHHHHH-EETTEEHHHHHHHHH-S--HHHHHHHHHHHHHHTTSSPPPPHHHHHHHHHHHHHHHHHHHHHHTTS-S--GGGGGGS-HHHHHHHHHHHHHHHHTT-HHH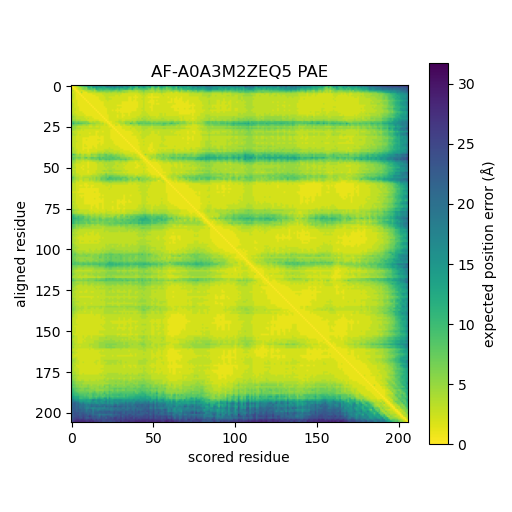HHHHHHHHHHHHTT-SS---THHHH--HHHHHHHHHHHHHHHHHHHHHHHHHHHHHHHHHHTT-